Protein AF-A0A931TQG4-F1 (afdb_monomer)

Secondary structure (DSSP, 8-state):
--------------------------------PPP---HHHHTTGGGSPBP-S-S-EETHHHHT-----EEPPHHHHHHHHTTB--SHHHHHHHHHHHHHHHHHHHHHTT-HHHHHTT--TT-EEEEEEEEEEEEEETTTEEEEEEEEEEEE-SSSSEEEEEEEEEEEEETTEEEEEEEEEEEEEEEETTEEEEEEEEEEE-TTSEEEEEEEEEEEETTEEEEEEEEEEEEEHHHHHHHHHHHHH--

Foldseek 3Di:
DDDDDDDDDPDDDDDDPPPPVPPPPPPPPDPPFFAAAAPQCVVVQVQAAEDPDDLFDKCVVVVPDPDFDAFDDLVVLVVQLVFEDPDPVNVVVVLLNVLVNVCVVCVVVVNLVVVVVPADPPRWNDKTKGWDHKYDDPGFKMKTKIKMWTWHDPDAWTKIKIWIKIFIGGHHDGQHMYTLWMWMWTDHPQKIKIWIWIWTQDPQRKIKIKIWMFMDRNNHTPDIDIDIDIDRVVVSVVVVVVVVVVD

pLDDT: mean 85.24, std 16.12, range [38.03, 97.81]

Solvent-accessible surface area (backbone atoms only — not comparable to full-atom values): 13934 Å² total; per-residue (Å²): 135,84,90,80,90,81,83,87,84,91,75,85,93,81,86,80,86,73,81,76,76,70,78,71,70,77,71,70,78,72,75,85,71,59,63,48,56,35,72,83,52,52,82,50,46,84,55,32,46,77,54,90,68,67,68,66,40,62,36,70,71,55,73,80,56,87,79,69,80,36,68,55,56,67,73,52,53,55,61,53,53,74,38,45,50,93,46,81,69,34,58,61,48,49,53,54,51,53,46,31,48,55,50,52,53,25,53,77,68,76,36,39,72,66,50,60,77,65,60,51,78,66,32,70,69,44,55,50,41,30,32,68,16,23,45,72,54,79,49,38,34,34,36,43,33,33,37,40,39,39,30,35,32,98,37,83,43,31,40,36,36,40,41,29,34,41,34,37,27,52,29,56,36,82,71,36,15,43,78,44,25,33,43,35,42,36,37,43,88,67,34,36,37,40,38,38,34,42,20,36,35,39,87,81,42,31,41,38,38,38,42,37,39,41,30,27,47,76,87,45,77,79,42,80,49,78,50,78,50,80,44,59,49,53,62,57,51,50,54,51,52,53,62,65,70,75,112

Radius of gyration: 27.22 Å; Cα contacts (8 Å, |Δi|>4): 433; chains: 1; bounding box: 56×53×103 Å

Sequence (247 aa):
MKFFLILFLTFLFLKSISSCSQNQEKKEPLPKKSLSYPKEVEKYLAIFPKLKESIHFDSTRLLDTNKFKNKIPLELVELLSKKLSKDELSEDNQHYFSAYKKIEDSKLDDKYEDFLKKLDIGMIQNAEVFSIGRWEVGDTLSFLLWNLTYESYPACPIFSGKHFFITLIYFDKIVHTTQIAGIEFSADAPVTAETFVLGTLTESLQLLRKKYVKVKEEEEIIEYGMTKEKWNLDKKLNWEKENLNGK

Nearest PDB structures (foldseek):
  3b7c-assembly1_A-2  TM=6.119E-01  e=2.332E+00  Shewanella oneidensis MR-1
  5d9g-assembly2_B  TM=2.997E-01  e=2.346E-01  Homo sapiens
  5w0w-assembly2_E  TM=3.847E-01  e=6.277E-01  Mus musculus
  3aae-assembly1_A  TM=2.422E-01  e=1.285E-01  Gallus gallus

Mean predicted aligned error: 9.17 Å

Structure (mmCIF, N/CA/C/O backbone):
data_AF-A0A931TQG4-F1
#
_entry.id   AF-A0A931TQG4-F1
#
loop_
_atom_site.group_PDB
_atom_site.id
_atom_site.type_symbol
_atom_site.label_atom_id
_atom_site.label_alt_id
_atom_site.label_comp_id
_atom_site.label_asym_id
_atom_site.label_entity_id
_atom_site.label_seq_id
_atom_site.pdbx_PDB_ins_code
_atom_site.Cartn_x
_atom_site.Cartn_y
_atom_site.Cartn_z
_atom_site.occupancy
_atom_site.B_iso_or_equiv
_atom_site.auth_seq_id
_atom_site.auth_comp_id
_atom_site.auth_asym_id
_atom_site.auth_atom_id
_atom_site.pdbx_PDB_model_num
ATOM 1 N N . MET A 1 1 ? 22.519 34.186 75.581 1.00 38.03 1 MET A N 1
ATOM 2 C CA . MET A 1 1 ? 22.354 35.570 75.090 1.00 38.03 1 MET A CA 1
ATOM 3 C C . MET A 1 1 ? 21.423 35.516 73.880 1.00 38.03 1 MET A C 1
ATOM 5 O O . MET A 1 1 ? 21.801 34.860 72.925 1.00 38.03 1 MET A O 1
ATOM 9 N N . LYS A 1 2 ? 20.239 36.153 73.984 1.00 39.78 2 LYS A N 1
ATOM 10 C CA . LYS A 1 2 ? 19.194 36.418 72.953 1.00 39.78 2 LYS A CA 1
ATOM 11 C C . LYS A 1 2 ? 18.518 35.173 72.316 1.00 39.78 2 LYS A C 1
ATOM 13 O O . LYS A 1 2 ? 19.171 34.489 71.549 1.00 39.78 2 LYS A O 1
ATOM 18 N N . PHE A 1 3 ? 17.324 34.689 72.705 1.00 38.56 3 PHE A N 1
ATOM 19 C CA . PHE A 1 3 ? 15.940 35.238 72.814 1.00 38.56 3 PHE A CA 1
ATOM 20 C C . PHE A 1 3 ? 15.224 35.562 71.480 1.00 38.56 3 PHE A C 1
ATOM 22 O O . PHE A 1 3 ? 15.844 36.164 70.611 1.00 38.56 3 PHE A O 1
ATOM 29 N N . PHE A 1 4 ? 13.906 35.258 71.465 1.00 44.38 4 PHE A N 1
ATOM 30 C CA . PHE A 1 4 ? 12.800 35.488 70.490 1.00 44.38 4 PHE A CA 1
ATOM 31 C C . PHE A 1 4 ? 12.461 34.297 69.570 1.00 44.38 4 PHE A C 1
ATOM 33 O O . PHE A 1 4 ? 13.258 33.960 68.707 1.00 44.38 4 PHE A O 1
ATOM 40 N N . LEU A 1 5 ? 11.367 33.523 69.723 1.00 42.06 5 LEU A N 1
ATOM 41 C CA . LEU A 1 5 ? 9.955 33.755 70.135 1.00 42.06 5 LEU A CA 1
ATOM 42 C C . LEU A 1 5 ? 9.184 34.710 69.201 1.00 42.06 5 LEU A C 1
ATOM 44 O O . LEU A 1 5 ? 9.707 35.777 68.912 1.00 42.06 5 LEU A O 1
ATOM 48 N N . ILE A 1 6 ? 7.954 34.301 68.825 1.00 48.88 6 ILE A N 1
ATOM 49 C CA . ILE A 1 6 ? 6.834 34.938 68.069 1.00 48.88 6 ILE A CA 1
ATOM 50 C C . ILE A 1 6 ? 6.431 33.930 66.965 1.00 48.88 6 ILE A C 1
ATOM 52 O O . ILE A 1 6 ? 7.138 33.792 65.976 1.00 48.88 6 ILE A O 1
ATOM 56 N N . LEU A 1 7 ? 5.470 33.005 67.131 1.00 42.28 7 LEU A N 1
ATOM 57 C CA . LEU A 1 7 ? 4.063 33.090 67.572 1.00 42.28 7 LEU A CA 1
ATOM 58 C C . LEU A 1 7 ? 3.235 34.079 66.730 1.00 42.28 7 LEU A C 1
ATOM 60 O O . LEU A 1 7 ? 3.638 35.218 66.578 1.00 42.28 7 LEU A O 1
ATOM 64 N N . PHE A 1 8 ? 2.048 33.650 66.286 1.00 41.00 8 PHE A N 1
ATOM 65 C CA . PHE A 1 8 ? 1.009 34.421 65.576 1.00 41.00 8 PHE A CA 1
ATOM 66 C C . PHE A 1 8 ? 1.207 34.676 64.073 1.00 41.00 8 PHE A C 1
ATOM 68 O O . PHE A 1 8 ? 1.824 35.653 63.677 1.00 41.00 8 PHE A O 1
ATOM 75 N N . LEU A 1 9 ? 0.524 33.878 63.241 1.00 43.03 9 LEU A N 1
ATOM 76 C CA . LEU A 1 9 ? -0.503 34.415 62.331 1.00 43.03 9 LEU A CA 1
ATOM 77 C C . LEU A 1 9 ? -1.448 33.297 61.840 1.00 43.03 9 LEU A C 1
ATOM 79 O O . LEU A 1 9 ? -1.546 32.967 60.664 1.00 43.03 9 LEU A O 1
ATOM 83 N N . THR A 1 10 ? -2.178 32.697 62.778 1.00 47.53 10 THR A N 1
ATOM 84 C CA . THR A 1 10 ? -3.477 32.076 62.497 1.00 47.53 10 THR A CA 1
ATOM 85 C C . THR A 1 10 ? -4.517 33.187 62.442 1.00 47.53 10 THR A C 1
ATOM 87 O O . THR A 1 10 ? -5.040 33.563 63.485 1.00 47.53 10 THR A O 1
ATOM 90 N N . PHE A 1 11 ? -4.811 33.740 61.266 1.00 44.91 11 PHE A N 1
ATOM 91 C CA . PHE A 1 11 ? -5.991 34.588 61.087 1.00 44.91 11 PHE A CA 1
ATOM 92 C C . PHE A 1 11 ? -6.518 34.499 59.644 1.00 44.91 11 PHE A C 1
ATOM 94 O O . PHE A 1 11 ? -5.872 34.931 58.698 1.00 44.91 11 PHE A O 1
ATOM 101 N N . LEU A 1 12 ? -7.734 33.949 59.540 1.00 48.78 12 LEU A N 1
ATOM 102 C CA . LEU A 1 12 ? -8.753 34.207 58.515 1.00 48.78 12 LEU A CA 1
ATOM 103 C C . LEU A 1 12 ? -8.456 33.831 57.051 1.00 48.78 12 LEU A C 1
ATOM 105 O O . LEU A 1 12 ? -8.176 34.686 56.222 1.00 48.78 12 LEU A O 1
ATOM 109 N N . PHE A 1 13 ? -8.775 32.583 56.695 1.00 44.50 13 PHE A N 1
ATOM 110 C CA . PHE A 1 13 ? -9.479 32.296 55.435 1.00 44.50 13 PHE A CA 1
ATOM 111 C C . PHE A 1 13 ? -10.701 31.415 55.724 1.00 44.50 13 PHE A C 1
ATOM 113 O O . PHE A 1 13 ? -10.741 30.216 55.467 1.00 44.50 13 PHE A O 1
ATOM 120 N N . LEU A 1 14 ? -11.711 32.045 56.323 1.00 49.22 14 LEU A N 1
ATOM 121 C CA . LEU A 1 14 ? -13.084 31.555 56.368 1.00 49.22 14 LEU A CA 1
ATOM 122 C C . LEU A 1 14 ? -13.904 32.430 55.414 1.00 49.22 14 LEU A C 1
ATOM 124 O O . LEU A 1 14 ? -13.880 33.650 55.549 1.00 49.22 14 LEU A O 1
ATOM 128 N N . LYS A 1 15 ? -14.660 31.763 54.529 1.00 45.84 15 LYS A N 1
ATOM 129 C CA . LYS A 1 15 ? -15.628 32.258 53.524 1.00 45.84 15 LYS A CA 1
ATOM 130 C C . LYS A 1 15 ? -15.109 32.384 52.086 1.00 45.84 15 LYS A C 1
ATOM 132 O O . LYS A 1 15 ? -14.739 33.454 51.630 1.00 45.84 15 LYS A O 1
ATOM 137 N N . SER A 1 16 ? -15.256 31.300 51.328 1.00 44.91 16 SER A N 1
ATOM 138 C CA . SER A 1 16 ? -16.346 31.213 50.342 1.00 44.91 16 SER A CA 1
ATOM 139 C C . SER A 1 16 ? -16.398 29.794 49.769 1.00 44.91 16 SER A C 1
ATOM 141 O O . SER A 1 16 ? -15.819 29.497 48.728 1.00 44.91 16 SER A O 1
ATOM 143 N N . ILE A 1 17 ? -17.086 28.889 50.471 1.00 49.59 17 ILE A N 1
ATOM 144 C CA . ILE A 1 17 ? -17.621 27.684 49.833 1.00 49.59 17 ILE A CA 1
ATOM 145 C C . ILE A 1 17 ? -18.896 28.153 49.132 1.00 49.59 17 ILE A C 1
ATOM 147 O O . ILE A 1 17 ? -19.997 28.031 49.663 1.00 49.59 17 ILE A O 1
ATOM 151 N N . SER A 1 18 ? -18.742 28.774 47.963 1.00 49.28 18 SER A N 1
ATOM 152 C CA . SER A 1 18 ? -19.845 28.848 47.014 1.00 49.28 18 SER A CA 1
ATOM 153 C C . SER A 1 18 ? -20.093 27.422 46.557 1.00 49.28 18 SER A C 1
ATOM 155 O O . SER A 1 18 ? -19.272 26.844 45.841 1.00 49.28 18 SER A O 1
ATOM 157 N N . SER A 1 19 ? -21.206 26.841 47.003 1.00 46.66 19 SER A N 1
ATOM 158 C CA . SER A 1 19 ? -21.741 25.615 46.431 1.00 46.66 19 SER A CA 1
ATOM 159 C C . SER A 1 19 ? -22.098 25.901 44.974 1.00 46.66 19 SER A C 1
ATOM 161 O O . SER A 1 19 ? -23.226 26.265 44.638 1.00 46.66 19 SER A O 1
ATOM 163 N N . CYS A 1 20 ? -21.115 25.758 44.093 1.00 45.38 20 CYS A N 1
ATOM 164 C CA . CYS A 1 20 ? -21.377 25.512 42.694 1.00 45.38 20 CYS A CA 1
ATOM 165 C C . CYS A 1 20 ? -21.940 24.091 42.652 1.00 45.38 20 CYS A C 1
ATOM 167 O O . CYS A 1 20 ? -21.201 23.111 42.570 1.00 45.38 20 CYS A O 1
ATOM 169 N N . SER A 1 21 ? -23.258 23.992 42.841 1.00 47.84 21 SER A N 1
ATOM 170 C CA . SER A 1 21 ? -24.040 22.817 42.490 1.00 47.84 21 SER A CA 1
ATOM 171 C C . SER A 1 21 ? -23.877 22.642 40.989 1.00 47.84 21 SER A C 1
ATOM 173 O O . SER A 1 21 ? -24.668 23.146 40.195 1.00 47.84 21 SER A O 1
ATOM 175 N N . GLN A 1 22 ? -22.784 21.990 40.601 1.00 49.91 22 GLN A N 1
ATOM 176 C CA . GLN A 1 22 ? -22.634 21.442 39.275 1.00 49.91 22 GLN A CA 1
ATOM 177 C C . GLN A 1 22 ? -23.785 20.457 39.127 1.00 49.91 22 GLN A C 1
ATOM 179 O O . GLN A 1 22 ? -23.765 19.373 39.708 1.00 49.91 22 GLN A O 1
ATOM 184 N N . ASN A 1 23 ? -24.806 20.871 38.376 1.00 47.81 23 ASN A N 1
ATOM 185 C CA . ASN A 1 23 ? -25.675 19.952 37.670 1.00 47.81 23 ASN A CA 1
ATOM 186 C C . ASN A 1 23 ? -24.749 19.066 36.836 1.00 47.81 23 ASN A C 1
ATOM 188 O O . ASN A 1 23 ? -24.391 19.395 35.707 1.00 47.81 23 ASN A O 1
ATOM 192 N N . GLN A 1 24 ? -24.297 17.965 37.433 1.00 52.88 24 GLN A N 1
ATOM 193 C CA . GLN A 1 24 ? -23.801 16.829 36.694 1.00 52.88 24 GLN A CA 1
ATOM 194 C C . GLN A 1 24 ? -25.030 16.284 35.982 1.00 52.88 24 GLN A C 1
ATOM 196 O O . GLN A 1 24 ? -25.740 15.422 36.500 1.00 52.88 24 GLN A O 1
ATOM 201 N N . GLU A 1 25 ? -25.319 16.850 34.808 1.00 56.31 25 GLU A N 1
ATOM 202 C CA . GLU A 1 25 ? -26.045 16.122 33.783 1.00 56.31 25 GLU A CA 1
ATOM 203 C C . GLU A 1 25 ? -25.407 14.738 33.752 1.00 56.31 25 GLU A C 1
ATOM 205 O O . GLU A 1 25 ? -24.216 14.592 33.455 1.00 56.31 25 GLU A O 1
ATOM 210 N N . LYS A 1 26 ? -26.177 13.731 34.175 1.00 49.62 26 LYS A N 1
ATOM 211 C CA . LYS A 1 26 ? -25.837 12.331 33.967 1.00 49.62 26 LYS A CA 1
ATOM 212 C C . LYS A 1 26 ? -25.682 12.180 32.461 1.00 49.62 26 LYS A C 1
ATOM 214 O O . LYS A 1 26 ? -26.663 11.940 31.768 1.00 49.62 26 LYS A O 1
ATOM 219 N N . LYS A 1 27 ? -24.461 12.366 31.955 1.00 56.59 27 LYS A N 1
ATOM 220 C CA . LYS A 1 27 ? -24.099 11.938 30.613 1.00 56.59 27 LYS A CA 1
ATOM 221 C C . LYS A 1 27 ? -24.398 10.453 30.602 1.00 56.59 27 LYS A C 1
ATOM 223 O O . LYS A 1 27 ? -23.746 9.695 31.325 1.00 56.59 27 LYS A O 1
ATOM 228 N N . GLU A 1 28 ? -25.443 10.075 29.873 1.00 59.00 28 GLU A N 1
ATOM 229 C CA . GLU A 1 28 ? -25.720 8.674 29.608 1.00 59.00 28 GLU A CA 1
ATOM 230 C C . GLU A 1 28 ? -24.402 8.027 29.174 1.00 59.00 28 GLU A C 1
ATOM 232 O O . GLU A 1 28 ? -23.663 8.625 28.379 1.00 59.00 28 GLU A O 1
ATOM 237 N N . PRO A 1 29 ? -24.036 6.872 29.754 1.00 57.03 29 PRO A N 1
ATOM 238 C CA . PRO A 1 29 ? -22.812 6.201 29.372 1.00 57.03 29 PRO A CA 1
ATOM 239 C C . PRO A 1 29 ? -22.886 5.959 27.869 1.00 57.03 29 PRO A C 1
ATOM 241 O O . PRO A 1 29 ? -23.767 5.238 27.399 1.00 57.03 29 PRO A O 1
ATOM 244 N N . LEU A 1 30 ? -21.985 6.614 27.128 1.00 56.59 30 LEU A N 1
ATOM 245 C CA . LEU A 1 30 ? -21.867 6.440 25.686 1.00 56.59 30 LEU A CA 1
ATOM 246 C C . LEU A 1 30 ? -21.882 4.933 25.403 1.00 56.59 30 LEU A C 1
ATOM 248 O O . LEU A 1 30 ? -21.146 4.200 26.080 1.00 56.59 30 LEU A O 1
ATOM 252 N N . PRO A 1 31 ? -22.718 4.457 24.462 1.00 61.28 31 PRO A N 1
ATOM 253 C CA . PRO A 1 31 ? -22.803 3.037 24.162 1.00 61.28 31 PRO A CA 1
ATOM 254 C C . PRO A 1 31 ? -21.388 2.512 23.929 1.00 61.28 31 PRO A C 1
ATOM 256 O O . PRO A 1 31 ? -20.613 3.143 23.206 1.00 61.28 31 PRO A O 1
ATOM 259 N N . LYS A 1 32 ? -21.031 1.401 24.593 1.00 65.00 32 LYS A N 1
ATOM 260 C CA . LYS A 1 32 ? -19.731 0.742 24.414 1.00 65.00 32 LYS A CA 1
ATOM 261 C C . LYS A 1 32 ? -19.576 0.429 22.931 1.00 65.00 32 LYS A C 1
ATOM 263 O O . LYS A 1 32 ? -20.166 -0.525 22.433 1.00 65.00 32 LYS A O 1
ATOM 268 N N . LYS A 1 33 ? -18.836 1.275 22.220 1.00 75.88 33 LYS A N 1
ATOM 269 C CA . LYS A 1 33 ? -18.604 1.100 20.794 1.00 75.88 33 LYS A CA 1
ATOM 270 C C . LYS A 1 33 ? -17.659 -0.090 20.632 1.00 75.88 33 LYS A C 1
ATOM 272 O O . LYS A 1 33 ? -16.558 -0.065 21.174 1.00 75.88 33 LYS A O 1
ATOM 277 N N . SER A 1 34 ? -18.128 -1.126 19.947 1.00 87.38 34 SER A N 1
ATOM 278 C CA . SER A 1 34 ? -17.350 -2.312 19.596 1.00 87.38 34 SER A CA 1
ATOM 279 C C . SER A 1 34 ? -16.688 -2.145 18.233 1.00 87.38 34 SER A C 1
ATOM 281 O O . SER A 1 34 ? -17.075 -1.276 17.446 1.00 87.38 34 SER A O 1
ATOM 283 N N . LEU A 1 35 ? -15.716 -3.010 17.938 1.00 92.31 35 LEU A N 1
ATOM 284 C CA . LEU A 1 35 ? -14.998 -2.975 16.678 1.00 92.31 35 LEU A CA 1
ATOM 285 C C . LEU A 1 35 ? -15.997 -3.347 15.591 1.00 92.31 35 LEU A C 1
ATOM 287 O O . LEU A 1 35 ? -16.629 -4.401 15.648 1.00 92.31 35 LEU A O 1
ATOM 291 N N . SER A 1 36 ? -16.145 -2.462 14.624 1.00 94.69 36 SER A N 1
ATOM 292 C CA . SER A 1 36 ? -16.934 -2.674 13.423 1.00 94.69 36 SER A CA 1
ATOM 293 C C . SER A 1 36 ? -16.057 -2.390 12.213 1.00 94.69 36 SER A C 1
ATOM 295 O O . SER A 1 36 ? -14.932 -1.916 12.346 1.00 94.69 36 SER A O 1
ATOM 297 N N . TYR A 1 37 ? -16.558 -2.724 11.033 1.00 96.50 37 TYR A N 1
ATOM 298 C CA . TYR A 1 37 ? -15.912 -2.428 9.764 1.00 96.50 37 TYR A CA 1
ATOM 299 C C . TYR A 1 37 ? -16.945 -1.752 8.856 1.00 96.50 37 TYR A C 1
ATOM 301 O O . TYR A 1 37 ? -18.144 -1.990 9.030 1.00 96.50 37 TYR A O 1
ATOM 309 N N . PRO A 1 38 ? -16.524 -0.924 7.882 1.00 96.62 38 PRO A N 1
ATOM 310 C CA . PRO A 1 38 ? -17.425 -0.516 6.811 1.00 96.62 38 PRO A CA 1
ATOM 311 C C . PRO A 1 38 ? -18.040 -1.762 6.160 1.00 96.62 38 PRO A C 1
ATOM 313 O O . PRO A 1 38 ? -17.325 -2.742 5.932 1.00 96.62 38 PRO A O 1
ATOM 316 N N . LYS A 1 39 ? -19.336 -1.741 5.832 1.00 96.75 39 LYS A N 1
ATOM 317 C CA . LYS A 1 39 ? -20.047 -2.911 5.272 1.00 96.75 39 LYS A CA 1
ATOM 318 C C . LYS A 1 39 ? -19.368 -3.451 4.012 1.00 96.75 39 LYS A C 1
ATOM 320 O O . LYS A 1 39 ? -19.322 -4.655 3.771 1.00 96.75 39 LYS A O 1
ATOM 325 N N . GLU A 1 40 ? -18.808 -2.546 3.218 1.00 97.19 40 GLU A N 1
ATOM 326 C CA . GLU A 1 40 ? -18.077 -2.831 1.990 1.00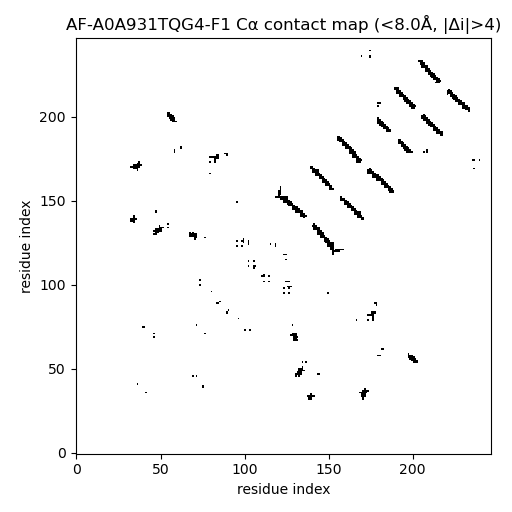 97.19 40 GLU A CA 1
ATOM 327 C C . GLU A 1 40 ? -16.761 -3.579 2.246 1.00 97.19 40 GLU A C 1
ATOM 329 O O . GLU A 1 40 ? -16.327 -4.348 1.393 1.00 97.19 40 GLU A O 1
ATOM 334 N N . VAL A 1 41 ? -16.146 -3.381 3.415 1.00 97.50 41 VAL A N 1
ATOM 335 C CA . VAL A 1 41 ? -14.950 -4.105 3.873 1.00 97.50 41 VAL A CA 1
ATOM 336 C C . VAL A 1 41 ? -15.335 -5.410 4.566 1.00 97.50 41 VAL A C 1
ATOM 338 O O . VAL A 1 41 ? -14.654 -6.419 4.393 1.00 97.50 41 VAL A O 1
ATOM 341 N N . GLU A 1 42 ? -16.430 -5.410 5.331 1.00 96.88 42 GLU A N 1
ATOM 342 C CA . GLU A 1 42 ? -16.888 -6.552 6.127 1.00 96.88 42 GLU A CA 1
ATOM 343 C C . GLU A 1 42 ? -17.062 -7.818 5.276 1.00 96.88 42 GLU A C 1
ATOM 345 O O . GLU A 1 42 ? -16.575 -8.888 5.652 1.00 96.88 42 GLU A O 1
ATOM 350 N N . LYS A 1 43 ? -17.630 -7.677 4.066 1.00 96.94 43 LYS A N 1
ATOM 351 C CA . LYS A 1 43 ? -17.777 -8.775 3.090 1.00 96.94 43 LYS A CA 1
ATOM 352 C C . LYS A 1 43 ? -16.455 -9.436 2.668 1.00 96.94 43 LYS A C 1
ATOM 354 O O . LYS A 1 43 ? -16.472 -10.562 2.179 1.00 96.94 43 LYS A O 1
ATOM 359 N N . TYR A 1 44 ? -15.314 -8.780 2.887 1.00 97.69 44 TYR A N 1
ATOM 360 C CA . TYR A 1 44 ? -13.980 -9.274 2.532 1.00 97.69 44 TYR A CA 1
ATOM 361 C C . TYR A 1 44 ? -13.118 -9.661 3.737 1.00 97.69 44 TYR A C 1
ATOM 363 O O . TYR A 1 44 ? -11.971 -10.066 3.563 1.00 97.69 44 TYR A O 1
ATOM 371 N N . LEU A 1 45 ? -13.621 -9.608 4.972 1.00 96.62 45 LEU A N 1
ATOM 372 C CA . LEU A 1 45 ? -12.788 -9.923 6.143 1.00 96.62 45 LEU A CA 1
ATOM 373 C C . LEU A 1 45 ? -12.244 -11.356 6.144 1.00 96.62 45 LEU A C 1
ATOM 375 O O . LEU A 1 45 ? -11.199 -11.609 6.743 1.00 96.62 45 LEU A O 1
ATOM 379 N N . ALA A 1 46 ? -12.908 -12.285 5.454 1.00 96.94 46 ALA A N 1
ATOM 380 C CA . ALA A 1 46 ? -12.440 -13.660 5.311 1.00 96.94 46 ALA A CA 1
ATOM 381 C C . ALA A 1 46 ? -11.062 -13.757 4.628 1.00 96.94 46 ALA A C 1
ATOM 383 O O . ALA A 1 46 ? -10.278 -14.640 4.975 1.00 96.94 46 ALA A O 1
ATOM 384 N N . ILE A 1 47 ? -10.732 -12.837 3.710 1.00 97.00 47 ILE A N 1
ATOM 385 C CA . ILE A 1 47 ? -9.429 -12.838 3.029 1.00 97.00 47 ILE A CA 1
ATOM 386 C C . ILE A 1 47 ? -8.319 -12.167 3.853 1.00 97.00 47 ILE A C 1
ATOM 388 O O . ILE A 1 47 ? -7.144 -12.370 3.552 1.00 97.00 47 ILE A O 1
ATOM 392 N N . PHE A 1 48 ? -8.656 -11.431 4.918 1.00 96.75 48 PHE A N 1
ATOM 393 C CA . PHE A 1 48 ? -7.703 -10.824 5.856 1.00 96.75 48 PHE A CA 1
ATOM 394 C C . PHE A 1 48 ? -7.663 -11.618 7.166 1.00 96.75 48 PHE A C 1
ATOM 396 O O . PHE A 1 48 ? -8.331 -11.226 8.127 1.00 96.75 48 PHE A O 1
ATOM 403 N N . PRO A 1 49 ? -6.905 -12.725 7.257 1.00 94.75 49 PRO A N 1
ATOM 404 C CA . PRO A 1 49 ? -6.846 -13.508 8.485 1.00 94.75 49 PRO A CA 1
ATOM 405 C C . PRO A 1 49 ? -6.367 -12.653 9.663 1.00 94.75 49 PRO A C 1
ATOM 407 O O . PRO A 1 49 ? -5.463 -11.826 9.528 1.00 94.75 49 PRO A O 1
ATOM 410 N N . LYS A 1 50 ? -6.967 -12.859 10.839 1.00 95.06 50 LYS A N 1
ATOM 411 C CA . LYS A 1 50 ? -6.532 -12.184 12.064 1.00 95.06 50 LYS A CA 1
ATOM 412 C C . LYS A 1 50 ? -5.130 -12.664 12.440 1.00 95.06 50 LYS A C 1
ATOM 414 O O . LYS A 1 50 ? -4.905 -13.860 12.633 1.00 95.06 50 LYS A O 1
ATOM 419 N N . LEU A 1 51 ? -4.197 -11.727 12.543 1.00 92.06 51 LEU A N 1
ATOM 420 C CA . LEU A 1 51 ? -2.813 -11.983 12.919 1.00 92.06 51 LEU A CA 1
ATOM 421 C C . LEU A 1 51 ? -2.714 -12.079 14.449 1.00 92.06 51 LEU A C 1
ATOM 423 O O . LEU A 1 51 ? -3.341 -11.304 15.169 1.00 92.06 51 LEU A O 1
ATOM 427 N N . LYS A 1 52 ? -1.959 -13.067 14.943 1.00 85.06 52 LYS A N 1
ATOM 428 C CA . LYS A 1 52 ? -1.803 -13.338 16.387 1.00 85.06 52 LYS A CA 1
ATOM 429 C C . LYS A 1 52 ? -0.753 -12.460 17.067 1.00 85.06 52 LYS A C 1
ATOM 431 O O . LYS A 1 52 ? -0.737 -12.371 18.288 1.00 85.06 52 LYS A O 1
ATOM 436 N N . GLU A 1 53 ? 0.160 -11.904 16.285 1.00 73.12 53 GLU A N 1
ATOM 437 C CA . GLU A 1 53 ? 1.301 -11.150 16.791 1.00 73.12 53 GLU A CA 1
ATOM 438 C C . GLU A 1 53 ? 0.870 -9.772 17.296 1.00 73.12 53 GLU A C 1
ATOM 440 O O . GLU A 1 53 ? -0.166 -9.243 16.880 1.00 73.12 53 GLU A O 1
ATOM 445 N N . SER A 1 54 ? 1.662 -9.202 18.209 1.00 73.31 54 SER A N 1
ATOM 446 C CA . SER A 1 54 ? 1.441 -7.835 18.668 1.00 73.31 54 SER A CA 1
ATOM 447 C C . SER A 1 54 ? 1.557 -6.857 17.497 1.00 73.31 54 SER A C 1
ATOM 449 O O . SER A 1 54 ? 2.132 -7.158 16.452 1.00 73.31 54 SER A O 1
ATOM 451 N N . ILE A 1 55 ? 1.026 -5.649 17.686 1.00 75.31 55 ILE A N 1
ATOM 452 C CA . ILE A 1 55 ? 1.132 -4.577 16.691 1.00 75.31 55 ILE A CA 1
ATOM 453 C C . ILE A 1 55 ? 2.590 -4.138 16.451 1.00 75.31 55 ILE A C 1
ATOM 455 O O . ILE A 1 55 ? 2.852 -3.380 15.519 1.00 75.31 55 ILE A O 1
ATOM 459 N N . HIS A 1 56 ? 3.540 -4.604 17.277 1.00 81.56 56 HIS A N 1
ATOM 460 C CA . HIS A 1 56 ? 4.952 -4.421 16.993 1.00 81.56 56 HIS A CA 1
ATOM 461 C C . HIS A 1 56 ? 5.323 -5.210 15.742 1.00 81.56 56 HIS A C 1
ATOM 463 O O . HIS A 1 56 ? 5.550 -6.419 15.768 1.00 81.56 56 HIS A O 1
ATOM 469 N N . PHE A 1 57 ? 5.358 -4.486 14.636 1.00 80.75 57 PHE A N 1
ATOM 470 C CA . PHE A 1 57 ? 5.540 -5.052 13.322 1.00 80.75 57 PHE A CA 1
ATOM 471 C C . PHE A 1 57 ? 6.828 -4.522 12.706 1.00 80.75 57 PHE A C 1
ATOM 473 O O . PHE A 1 57 ? 7.025 -3.309 12.637 1.00 80.75 57 PHE A O 1
ATOM 480 N N . ASP A 1 58 ? 7.667 -5.443 12.235 1.00 84.19 58 ASP A N 1
ATOM 481 C CA . ASP A 1 58 ? 8.867 -5.167 11.453 1.00 84.19 58 ASP A CA 1
ATOM 482 C C . ASP A 1 58 ? 8.663 -5.679 10.026 1.00 84.19 58 ASP A C 1
ATOM 484 O O . ASP A 1 58 ? 8.472 -6.877 9.785 1.00 84.19 58 ASP A O 1
ATOM 488 N N . SER A 1 59 ? 8.713 -4.755 9.072 1.00 81.56 59 SER A N 1
ATOM 489 C CA . SER A 1 59 ? 8.496 -5.052 7.663 1.00 81.56 59 SER A CA 1
ATOM 490 C C . SER A 1 59 ? 9.530 -5.948 7.003 1.00 81.56 59 SER A C 1
ATOM 492 O O . SER A 1 59 ? 9.227 -6.515 5.955 1.00 81.56 59 SER A O 1
ATOM 494 N N . THR A 1 60 ? 10.725 -6.093 7.579 1.00 82.00 60 THR A N 1
ATOM 495 C CA . THR A 1 60 ? 11.749 -7.006 7.041 1.00 82.00 60 THR A CA 1
ATOM 496 C C . THR A 1 60 ? 11.194 -8.422 6.882 1.00 82.00 60 THR A C 1
ATOM 498 O O . THR A 1 60 ? 11.452 -9.082 5.881 1.00 82.00 60 THR A O 1
ATOM 501 N N . ARG A 1 61 ? 10.296 -8.832 7.786 1.00 80.69 61 ARG A N 1
ATOM 502 C CA . ARG A 1 61 ? 9.615 -10.133 7.759 1.00 80.69 61 ARG A CA 1
ATOM 503 C C . ARG A 1 61 ? 8.667 -10.317 6.573 1.00 80.69 61 ARG A C 1
ATOM 505 O O . ARG A 1 61 ? 8.353 -11.453 6.233 1.00 80.69 61 ARG A O 1
ATOM 512 N N . LEU A 1 62 ? 8.174 -9.233 5.967 1.00 80.62 62 LEU A N 1
ATOM 513 C CA . LEU A 1 62 ? 7.301 -9.311 4.792 1.00 80.62 62 LEU A CA 1
ATOM 514 C C . LEU A 1 62 ? 8.083 -9.422 3.485 1.00 80.62 62 LEU A C 1
ATOM 516 O O . LEU A 1 62 ? 7.573 -10.012 2.530 1.00 80.62 62 LEU A O 1
ATOM 520 N N . LEU A 1 63 ? 9.302 -8.883 3.433 1.00 76.06 63 LEU A N 1
ATOM 521 C CA . LEU A 1 63 ? 10.109 -8.874 2.212 1.00 76.06 63 LEU A CA 1
ATOM 522 C C . LEU A 1 63 ? 10.479 -10.294 1.762 1.00 76.06 63 LEU A C 1
ATOM 524 O O . LEU A 1 63 ? 10.450 -10.577 0.567 1.00 76.06 63 LEU A O 1
ATOM 528 N N . ASP A 1 64 ? 10.656 -11.217 2.709 1.00 71.81 64 ASP A N 1
ATOM 529 C CA . ASP A 1 64 ? 10.987 -12.622 2.431 1.00 71.81 64 ASP A CA 1
ATOM 530 C C . ASP A 1 64 ? 9.781 -13.477 2.000 1.00 71.81 64 ASP A C 1
ATOM 532 O O . ASP A 1 64 ? 9.905 -14.669 1.699 1.00 71.81 64 ASP A O 1
ATOM 536 N N . THR A 1 65 ? 8.574 -12.904 1.978 1.00 68.06 65 THR A N 1
ATOM 537 C CA . THR A 1 65 ? 7.349 -13.670 1.731 1.00 68.06 65 THR A CA 1
ATOM 538 C C . THR A 1 65 ? 6.856 -13.522 0.289 1.00 68.06 65 THR A C 1
ATOM 540 O O . THR A 1 65 ? 6.385 -12.475 -0.158 1.00 68.06 65 THR A O 1
ATOM 543 N N . ASN A 1 66 ? 6.916 -14.632 -0.449 1.00 65.38 66 ASN A N 1
ATOM 544 C CA . ASN A 1 66 ? 6.308 -14.794 -1.779 1.00 65.38 66 ASN A CA 1
ATOM 545 C C . ASN A 1 66 ? 5.007 -15.616 -1.734 1.00 65.38 66 ASN A C 1
ATOM 547 O O . ASN A 1 66 ? 4.561 -16.144 -2.744 1.00 65.38 66 ASN A O 1
ATOM 551 N N . LYS A 1 67 ? 4.404 -15.782 -0.549 1.00 69.19 67 LYS A N 1
ATOM 552 C CA . LYS A 1 67 ? 3.324 -16.756 -0.304 1.00 69.19 67 LYS A CA 1
ATOM 553 C C . LYS A 1 67 ? 1.959 -16.117 -0.039 1.00 69.19 67 LYS A C 1
ATOM 555 O O . LYS A 1 67 ? 1.160 -16.674 0.713 1.00 69.19 67 LYS A O 1
ATOM 560 N N . PHE A 1 68 ? 1.677 -14.969 -0.641 1.00 82.94 68 PHE A N 1
ATOM 561 C CA . PHE A 1 68 ? 0.347 -14.374 -0.542 1.00 82.94 68 PHE A CA 1
ATOM 562 C C . PHE A 1 68 ? -0.575 -15.028 -1.565 1.00 82.94 68 PHE A C 1
ATOM 564 O O . PHE A 1 68 ? -0.234 -15.123 -2.736 1.00 82.94 68 PHE A O 1
ATOM 571 N N . LYS A 1 69 ? -1.710 -15.553 -1.100 1.00 84.50 69 LYS A N 1
ATOM 572 C CA . LYS A 1 69 ? -2.638 -16.327 -1.945 1.00 84.50 69 LYS A CA 1
ATOM 573 C C . LYS A 1 69 ? -3.977 -15.638 -2.159 1.00 84.50 69 LYS A C 1
ATOM 575 O O . LYS A 1 69 ? -4.692 -15.948 -3.103 1.00 84.50 69 LYS A O 1
ATOM 580 N N . ASN A 1 70 ? -4.328 -14.723 -1.268 1.00 95.19 70 ASN A N 1
ATOM 581 C CA . ASN A 1 70 ? -5.648 -14.129 -1.236 1.00 95.19 70 ASN A CA 1
ATOM 582 C C . ASN A 1 70 ? -5.636 -12.833 -2.049 1.00 95.19 70 ASN A C 1
ATOM 584 O O . ASN A 1 70 ? -5.253 -11.784 -1.534 1.00 95.19 70 ASN A O 1
ATOM 588 N N . LYS A 1 71 ? -6.011 -12.911 -3.330 1.00 96.44 71 LYS A N 1
ATOM 589 C CA . LYS A 1 71 ? -6.127 -11.727 -4.191 1.00 96.44 71 LYS A CA 1
ATOM 590 C C . LYS A 1 71 ? -7.246 -10.813 -3.676 1.00 96.44 71 LYS A C 1
ATOM 592 O O . LYS A 1 71 ? -8.329 -11.289 -3.333 1.00 96.44 71 LYS A O 1
ATOM 597 N N . ILE A 1 72 ? -6.985 -9.509 -3.618 1.00 97.62 72 ILE A N 1
ATOM 598 C CA . ILE A 1 72 ? -7.981 -8.499 -3.247 1.00 97.62 72 ILE A CA 1
ATOM 599 C C . ILE A 1 72 ? -8.753 -8.080 -4.510 1.00 97.62 72 ILE A C 1
ATOM 601 O O . ILE A 1 72 ? -8.118 -7.742 -5.510 1.00 97.62 72 ILE A O 1
ATOM 605 N N . PRO A 1 73 ? -10.100 -8.079 -4.496 1.00 96.88 73 PRO A N 1
ATOM 606 C CA . PRO A 1 73 ? -10.899 -7.586 -5.619 1.00 96.88 73 PRO A CA 1
ATOM 607 C C . PRO A 1 73 ? -10.700 -6.088 -5.875 1.00 96.88 73 PRO A C 1
ATOM 609 O O . PRO A 1 73 ? -10.583 -5.313 -4.922 1.00 96.88 73 PRO A O 1
ATOM 612 N N . LEU A 1 74 ? -10.758 -5.672 -7.146 1.00 97.00 74 LEU A N 1
ATOM 613 C CA . LEU A 1 74 ? -10.547 -4.282 -7.578 1.00 97.00 74 LEU A CA 1
ATOM 614 C C . LEU A 1 74 ? -11.373 -3.269 -6.770 1.00 97.00 74 LEU A C 1
ATOM 616 O O . LEU A 1 74 ? -10.824 -2.293 -6.267 1.00 97.00 74 LEU A O 1
ATOM 620 N N . GLU A 1 75 ? -12.667 -3.532 -6.570 1.00 97.31 75 GLU A N 1
ATOM 621 C CA . GLU A 1 75 ? -13.563 -2.648 -5.808 1.00 97.31 75 GLU A CA 1
ATOM 622 C C . GLU A 1 75 ? -13.073 -2.380 -4.372 1.00 97.31 75 GLU A C 1
ATOM 624 O O . GLU A 1 75 ? -13.238 -1.278 -3.843 1.00 97.31 75 GLU A O 1
ATOM 629 N N . LEU A 1 76 ? -12.436 -3.373 -3.738 1.00 97.81 76 LEU A N 1
ATOM 630 C CA . LEU A 1 76 ? -11.881 -3.214 -2.402 1.00 97.81 76 LEU A CA 1
ATOM 631 C C . LEU A 1 76 ? -10.556 -2.450 -2.464 1.00 97.81 76 LEU A C 1
ATOM 633 O O . LEU A 1 76 ? -10.334 -1.580 -1.627 1.00 97.81 76 LEU A O 1
ATOM 637 N N . VAL A 1 77 ? -9.701 -2.702 -3.459 1.00 97.44 77 VAL A N 1
ATOM 638 C CA . VAL A 1 77 ? -8.468 -1.915 -3.647 1.00 97.44 77 VAL A CA 1
ATOM 639 C C . VAL A 1 77 ? -8.792 -0.434 -3.844 1.00 97.44 77 VAL A C 1
ATOM 641 O O . VAL A 1 77 ? -8.184 0.422 -3.198 1.00 97.44 77 VAL A O 1
ATOM 644 N N . GLU A 1 78 ? -9.789 -0.111 -4.671 1.00 96.75 78 GLU A N 1
ATOM 645 C CA . GLU A 1 78 ? -10.260 1.264 -4.861 1.00 96.75 78 GLU A CA 1
ATOM 646 C C . GLU A 1 78 ? -10.782 1.868 -3.554 1.00 96.75 78 GLU A C 1
ATOM 648 O O . GLU A 1 78 ? -10.483 3.016 -3.225 1.00 96.75 78 GLU A O 1
ATOM 653 N N . LEU A 1 79 ? -11.541 1.101 -2.768 1.00 97.00 79 LEU A N 1
ATOM 654 C CA . LEU A 1 79 ? -12.038 1.558 -1.475 1.00 97.00 79 LEU A CA 1
ATOM 655 C C . LEU A 1 79 ? -10.898 1.855 -0.484 1.00 97.00 79 LEU A C 1
ATOM 657 O O . LEU A 1 79 ? -10.909 2.910 0.153 1.00 97.00 79 LEU A O 1
ATOM 661 N N . LEU A 1 80 ? -9.916 0.956 -0.364 1.00 96.62 80 LEU A N 1
ATOM 662 C CA . LEU A 1 80 ? -8.791 1.093 0.569 1.00 96.62 80 LEU A CA 1
ATOM 663 C C . LEU A 1 80 ? -7.822 2.209 0.145 1.00 96.62 80 LEU A C 1
ATOM 665 O O . LEU A 1 80 ? -7.306 2.938 0.995 1.00 96.62 80 LEU A O 1
ATOM 669 N N . SER A 1 81 ? -7.594 2.391 -1.157 1.00 95.44 81 SER A N 1
ATOM 670 C CA . SER A 1 81 ? -6.661 3.396 -1.692 1.00 95.44 81 SER A CA 1
ATOM 671 C C . SER A 1 81 ? -7.210 4.830 -1.675 1.00 95.44 81 SER A C 1
ATOM 673 O O . SER A 1 81 ? -6.426 5.777 -1.653 1.00 95.44 81 SER A O 1
ATOM 675 N N . LYS A 1 82 ? -8.531 5.041 -1.553 1.00 93.62 82 LYS A N 1
ATOM 676 C CA . LYS A 1 82 ? -9.145 6.388 -1.435 1.00 93.62 82 LYS A CA 1
ATOM 677 C C . LYS A 1 82 ? -8.579 7.256 -0.306 1.00 93.62 82 LYS A C 1
ATOM 679 O O . LYS A 1 82 ? -8.700 8.479 -0.355 1.00 93.62 82 LYS A O 1
ATOM 684 N N . LYS A 1 83 ? -8.027 6.641 0.745 1.00 92.62 83 LYS A N 1
ATOM 685 C CA . LYS A 1 83 ? -7.461 7.328 1.921 1.00 92.62 83 LYS A CA 1
ATOM 686 C C . LYS A 1 83 ? -5.939 7.206 2.015 1.00 92.62 83 LYS A C 1
ATOM 688 O O . LYS A 1 83 ? -5.388 7.366 3.112 1.00 92.62 83 LYS A O 1
ATOM 693 N N . LEU A 1 84 ? -5.280 6.922 0.889 1.00 92.31 84 LEU A N 1
ATOM 694 C CA . LEU A 1 84 ? -3.825 6.894 0.790 1.00 92.31 84 LEU A CA 1
ATOM 695 C C . LEU A 1 84 ? -3.216 8.207 1.315 1.00 92.31 84 LEU A C 1
ATOM 697 O O . LEU A 1 84 ? -3.838 9.273 1.242 1.00 92.31 84 LEU A O 1
ATOM 701 N N . SER A 1 85 ? -2.024 8.127 1.908 1.00 86.69 85 SER A N 1
ATOM 702 C CA . SER A 1 85 ? -1.238 9.300 2.293 1.00 86.69 85 SER A CA 1
ATOM 703 C C . SER A 1 85 ? -1.026 10.239 1.114 1.00 86.69 85 SER A C 1
ATOM 705 O O . SER A 1 85 ? -1.219 9.870 -0.033 1.00 86.69 85 SER A O 1
ATOM 707 N N . LYS A 1 86 ? -0.701 11.489 1.435 1.00 85.88 86 LYS A N 1
ATOM 708 C CA . LYS A 1 86 ? -0.193 12.477 0.483 1.00 85.88 86 LYS A CA 1
ATOM 709 C C . LYS A 1 86 ? 1.248 12.782 0.877 1.00 85.88 86 LYS A C 1
ATOM 711 O O . LYS A 1 86 ? 1.533 13.852 1.403 1.00 85.88 86 LYS A O 1
ATOM 716 N N . ASP A 1 87 ? 2.083 11.757 0.814 1.00 81.44 87 ASP A N 1
ATOM 717 C CA . ASP A 1 87 ? 3.524 11.811 1.061 1.00 81.44 87 ASP A CA 1
ATOM 718 C C . ASP A 1 87 ? 4.298 11.485 -0.217 1.00 81.44 87 ASP A C 1
ATOM 720 O O . ASP A 1 87 ? 3.687 11.097 -1.206 1.00 81.44 87 ASP A O 1
ATOM 724 N N . GLU A 1 88 ? 5.620 11.650 -0.216 1.00 74.75 88 GLU A N 1
ATOM 725 C CA . GLU A 1 88 ? 6.451 11.371 -1.400 1.00 74.75 88 GLU A CA 1
ATOM 726 C C . GLU A 1 88 ? 6.166 9.968 -1.961 1.00 74.75 88 GLU A C 1
ATOM 728 O O . GLU A 1 88 ? 5.824 9.815 -3.127 1.00 74.75 88 GLU A O 1
ATOM 733 N N . LEU A 1 89 ? 6.149 8.956 -1.086 1.00 80.19 89 LEU A N 1
ATOM 734 C CA . LEU A 1 89 ? 5.814 7.581 -1.460 1.00 80.19 89 LEU A CA 1
ATOM 735 C C . LEU A 1 89 ? 4.411 7.454 -2.074 1.00 80.19 89 LEU A C 1
ATOM 737 O O . LEU A 1 89 ? 4.154 6.559 -2.875 1.00 80.19 89 LEU A O 1
ATOM 741 N N . SER A 1 90 ? 3.453 8.297 -1.687 1.00 76.50 90 SER A N 1
ATOM 742 C CA . SER A 1 90 ? 2.086 8.202 -2.196 1.00 76.50 90 SER A CA 1
ATOM 743 C C . SER A 1 90 ? 1.928 8.587 -3.660 1.00 76.50 90 SER A C 1
ATOM 745 O O . SER A 1 90 ? 0.986 8.095 -4.280 1.00 76.50 90 SER A O 1
ATOM 747 N N . GLU A 1 91 ? 2.790 9.449 -4.203 1.00 80.19 91 GLU A N 1
ATOM 748 C CA . GLU A 1 91 ? 2.710 9.841 -5.615 1.00 80.19 91 GLU A CA 1
ATOM 749 C C . GLU A 1 91 ? 3.065 8.646 -6.502 1.00 80.19 91 GLU A C 1
ATOM 751 O O . GLU A 1 91 ? 2.264 8.255 -7.357 1.00 80.19 91 GLU A O 1
ATOM 756 N N . ASP A 1 92 ? 4.167 7.964 -6.184 1.00 85.06 92 ASP A N 1
ATOM 757 C CA . ASP A 1 92 ? 4.568 6.719 -6.844 1.00 85.06 92 ASP A CA 1
ATOM 758 C C . ASP A 1 92 ? 3.490 5.637 -6.674 1.00 85.06 92 ASP A C 1
ATOM 760 O O . ASP A 1 92 ? 3.058 4.990 -7.628 1.00 85.06 92 ASP A O 1
ATOM 764 N N . ASN A 1 93 ? 2.942 5.492 -5.465 1.00 90.19 93 ASN A N 1
ATOM 765 C CA . ASN A 1 93 ? 1.858 4.542 -5.212 1.00 90.19 93 ASN A CA 1
ATOM 766 C C . ASN A 1 93 ? 0.605 4.811 -6.061 1.00 90.19 93 ASN A C 1
ATOM 768 O O . ASN A 1 93 ? -0.032 3.860 -6.516 1.00 90.19 93 ASN A O 1
ATOM 772 N N . GLN A 1 94 ? 0.236 6.074 -6.303 1.00 90.19 94 GLN A N 1
ATOM 773 C CA . GLN A 1 94 ? -0.895 6.404 -7.179 1.00 90.19 94 GLN A CA 1
ATOM 774 C C . GLN A 1 94 ? -0.651 5.951 -8.620 1.00 90.19 94 GLN A C 1
ATOM 776 O O . GLN A 1 94 ? -1.584 5.454 -9.260 1.00 90.19 94 GLN A O 1
ATOM 781 N N . HIS A 1 95 ? 0.585 6.070 -9.114 1.00 91.38 95 HIS A N 1
ATOM 782 C CA . HIS A 1 95 ? 0.967 5.540 -10.420 1.00 91.38 95 HIS A CA 1
ATOM 783 C C . HIS A 1 95 ? 0.735 4.021 -10.484 1.00 91.38 95 HIS A C 1
ATOM 785 O O . HIS A 1 95 ? 0.010 3.546 -11.366 1.00 91.38 95 HIS A O 1
ATOM 791 N N . TYR A 1 96 ? 1.245 3.270 -9.503 1.00 94.56 96 TYR A N 1
ATOM 792 C CA . TYR A 1 96 ? 1.099 1.812 -9.459 1.00 94.56 96 TYR A CA 1
ATOM 793 C C . TYR A 1 96 ? -0.363 1.359 -9.294 1.00 94.56 96 TYR A C 1
ATOM 795 O O . TYR A 1 96 ? -0.793 0.401 -9.940 1.00 94.56 96 TYR A O 1
ATOM 803 N N . PHE A 1 97 ? -1.174 2.074 -8.505 1.00 94.62 97 PHE A N 1
ATOM 804 C CA . PHE A 1 97 ? -2.611 1.791 -8.392 1.00 94.62 97 PHE A CA 1
ATOM 805 C C . PHE A 1 97 ? -3.380 2.076 -9.681 1.00 94.62 97 PHE A C 1
ATOM 807 O O . PHE A 1 97 ? -4.264 1.302 -10.051 1.00 94.62 97 PHE A O 1
ATOM 814 N N . SER A 1 98 ? -3.042 3.161 -10.379 1.00 94.44 98 SER A N 1
ATOM 815 C CA . SER A 1 98 ? -3.637 3.487 -11.677 1.00 94.44 98 SER A CA 1
ATOM 816 C C . SER A 1 98 ? -3.337 2.400 -12.710 1.00 94.44 98 SER A C 1
ATOM 818 O O . SER A 1 98 ? -4.229 1.983 -13.450 1.00 94.44 98 SER A O 1
ATOM 820 N N . ALA A 1 99 ? -2.106 1.883 -12.720 1.00 95.06 99 ALA A N 1
ATOM 821 C CA . ALA A 1 99 ? -1.730 0.761 -13.570 1.00 95.06 99 ALA A CA 1
ATOM 822 C C . ALA A 1 99 ? -2.475 -0.531 -13.208 1.00 95.06 99 ALA A C 1
ATOM 824 O O . ALA A 1 99 ? -3.074 -1.143 -14.090 1.00 95.06 99 ALA A O 1
ATOM 825 N N . TYR A 1 100 ? -2.512 -0.903 -11.922 1.00 97.31 100 TYR A N 1
ATOM 826 C CA . TYR A 1 100 ? -3.287 -2.052 -11.444 1.00 97.31 100 TYR A CA 1
ATOM 827 C C . TYR A 1 100 ? -4.749 -1.975 -11.887 1.00 97.31 100 TYR A C 1
ATOM 829 O O . TYR A 1 100 ? -5.275 -2.938 -12.443 1.00 97.31 100 TYR A O 1
ATOM 837 N N . LYS A 1 101 ? -5.385 -0.812 -11.713 1.00 97.00 101 LYS A N 1
ATOM 838 C CA . LYS A 1 101 ? -6.765 -0.599 -12.145 1.00 97.00 101 LYS A CA 1
ATOM 839 C C . LYS A 1 101 ? -6.930 -0.818 -13.648 1.00 97.00 101 LYS A C 1
ATOM 841 O O . LYS A 1 101 ? -7.789 -1.593 -14.043 1.00 97.00 101 LYS A O 1
ATOM 846 N N . LYS A 1 102 ? -6.098 -0.180 -14.480 1.00 96.31 102 LYS A N 1
ATOM 847 C CA . LYS A 1 102 ? -6.159 -0.345 -15.945 1.00 96.31 102 LYS A CA 1
ATOM 848 C C . LYS A 1 102 ? -6.019 -1.811 -16.358 1.00 96.31 102 LYS A C 1
ATOM 850 O O . LYS A 1 102 ? -6.737 -2.264 -17.246 1.00 96.31 102 LYS A O 1
ATOM 855 N N . ILE A 1 103 ? -5.113 -2.540 -15.707 1.00 97.06 103 ILE A N 1
ATOM 856 C CA . ILE A 1 103 ? -4.894 -3.967 -15.950 1.00 97.06 103 ILE A CA 1
ATOM 857 C C . ILE A 1 103 ? -6.142 -4.770 -15.575 1.00 97.06 103 ILE A C 1
ATOM 859 O O . ILE A 1 103 ? -6.630 -5.540 -16.399 1.00 97.06 103 ILE A O 1
ATOM 863 N N . GLU A 1 104 ? -6.693 -4.592 -14.375 1.00 97.44 104 GLU A N 1
ATOM 864 C CA . GLU A 1 104 ? -7.875 -5.349 -13.948 1.00 97.44 104 GLU A CA 1
ATOM 865 C C . GLU A 1 104 ? -9.125 -4.987 -14.759 1.00 97.44 104 GLU A C 1
ATOM 867 O O . GLU A 1 104 ? -9.839 -5.896 -15.174 1.00 97.44 104 GLU A O 1
ATOM 872 N N . ASP A 1 105 ? -9.343 -3.709 -15.083 1.00 96.50 105 ASP A N 1
ATOM 873 C CA . ASP A 1 105 ? -10.426 -3.272 -15.975 1.00 96.50 105 ASP A CA 1
ATOM 874 C C . ASP A 1 105 ? -10.302 -3.954 -17.349 1.00 96.50 105 ASP A C 1
ATOM 876 O O . ASP A 1 105 ? -11.273 -4.495 -17.872 1.00 96.50 105 ASP A O 1
ATOM 880 N N . SER A 1 106 ? -9.091 -4.015 -17.920 1.00 96.69 106 SER A N 1
ATOM 881 C CA . SER A 1 106 ? -8.874 -4.685 -19.210 1.00 96.69 106 SER A CA 1
ATOM 882 C C . SER A 1 106 ? -9.116 -6.198 -19.161 1.00 96.69 106 SER A C 1
ATOM 884 O O . SER A 1 106 ? -9.565 -6.768 -20.154 1.00 96.69 106 SER A O 1
ATOM 886 N N . LYS A 1 107 ? -8.856 -6.849 -18.018 1.00 95.88 107 LYS A N 1
ATOM 887 C CA . LYS A 1 107 ? -9.160 -8.272 -17.808 1.00 95.88 107 LYS A CA 1
ATOM 888 C C . LYS A 1 107 ? -10.662 -8.511 -17.665 1.00 95.88 107 LYS A C 1
ATOM 890 O O . LYS A 1 107 ? -11.154 -9.492 -18.203 1.00 95.88 107 LYS A O 1
ATOM 895 N N . LEU A 1 108 ? -11.379 -7.630 -16.963 1.00 93.94 108 LEU A N 1
ATOM 896 C CA . LEU A 1 108 ? -12.837 -7.715 -16.802 1.00 93.94 108 LEU A CA 1
ATOM 897 C C . LEU A 1 108 ? -13.588 -7.510 -18.127 1.00 93.94 108 LEU A C 1
ATOM 899 O O . LEU A 1 108 ? -14.660 -8.076 -18.313 1.00 93.94 108 LEU A O 1
ATOM 903 N N . ASP A 1 109 ? -13.006 -6.731 -19.037 1.00 95.94 109 ASP A N 1
ATOM 904 C CA . ASP A 1 109 ? -13.551 -6.418 -20.361 1.00 95.94 109 ASP A CA 1
ATOM 905 C C . ASP A 1 109 ? -13.139 -7.411 -21.472 1.00 95.94 109 ASP A C 1
ATOM 907 O O . ASP A 1 109 ? -13.431 -7.151 -22.641 1.00 95.94 109 ASP A O 1
ATOM 911 N N . ASP A 1 110 ? -12.406 -8.488 -21.153 1.00 96.06 110 ASP A N 1
ATOM 912 C CA . ASP A 1 110 ? -11.778 -9.410 -22.123 1.00 96.06 110 ASP A CA 1
ATOM 913 C C . ASP A 1 110 ? -10.849 -8.711 -23.150 1.00 96.06 110 ASP A C 1
ATOM 915 O O . ASP A 1 110 ? -10.619 -9.193 -24.259 1.00 96.06 110 ASP A O 1
ATOM 919 N N . LYS A 1 111 ? -10.273 -7.558 -22.781 1.00 96.62 111 LYS A N 1
ATOM 920 C CA . LYS A 1 111 ? -9.387 -6.722 -23.622 1.00 96.62 111 LYS A CA 1
ATOM 921 C C . LYS A 1 111 ? -7.917 -6.783 -23.209 1.00 96.62 111 LYS A C 1
ATOM 923 O O . LYS A 1 111 ? -7.119 -5.965 -23.671 1.00 96.62 111 LYS A O 1
ATOM 928 N N . TYR A 1 112 ? -7.537 -7.714 -22.338 1.00 96.12 112 TYR A N 1
ATOM 929 C CA . TYR A 1 112 ? -6.173 -7.771 -21.808 1.00 96.12 112 TYR A CA 1
ATOM 930 C C . TYR A 1 112 ? -5.124 -8.000 -22.9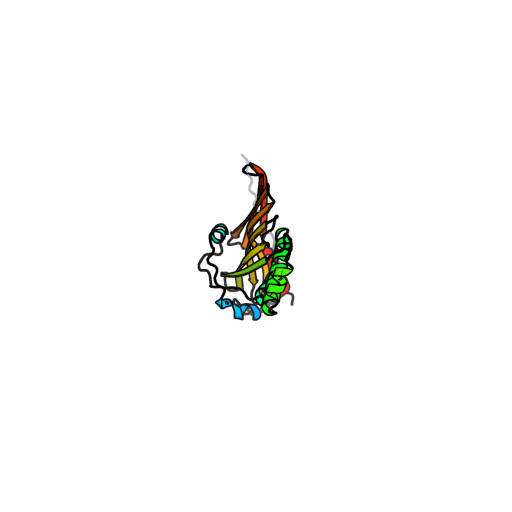09 1.00 96.12 112 TYR A C 1
ATOM 932 O O . TYR A 1 112 ? -4.109 -7.313 -22.935 1.00 96.12 112 TYR A O 1
ATOM 940 N N . GLU A 1 113 ? -5.402 -8.857 -23.893 1.00 96.50 113 GLU A N 1
ATOM 941 C CA . GLU A 1 113 ? -4.500 -9.075 -25.038 1.00 96.50 113 GLU A CA 1
ATOM 942 C C . GLU A 1 113 ? -4.284 -7.806 -25.878 1.00 96.50 113 GLU A C 1
ATOM 944 O O . GLU A 1 113 ? -3.181 -7.525 -26.347 1.00 96.50 113 GLU A O 1
ATOM 949 N N . ASP A 1 114 ? -5.328 -6.994 -26.052 1.00 96.31 114 ASP A N 1
ATOM 950 C CA . ASP A 1 114 ? -5.219 -5.717 -26.759 1.00 96.31 114 ASP A CA 1
ATOM 951 C C . ASP A 1 114 ? -4.513 -4.648 -25.924 1.00 96.31 114 ASP A C 1
ATOM 953 O O . ASP A 1 114 ? -3.876 -3.756 -26.486 1.00 96.31 114 ASP A O 1
ATOM 957 N N . PHE A 1 115 ? -4.613 -4.726 -24.596 1.00 95.94 115 PHE A N 1
ATOM 958 C CA . PHE A 1 115 ? -3.801 -3.929 -23.683 1.00 95.94 115 PHE A CA 1
ATOM 959 C C . PHE A 1 115 ? -2.317 -4.295 -23.816 1.00 95.94 115 PHE A C 1
ATOM 961 O O . PHE A 1 115 ? -1.503 -3.393 -24.006 1.00 95.94 115 PHE A O 1
ATOM 968 N N . LEU A 1 116 ? -1.970 -5.589 -23.824 1.00 94.75 116 LEU A N 1
ATOM 969 C CA . LEU A 1 116 ? -0.586 -6.060 -23.970 1.00 94.75 116 LEU A CA 1
ATOM 970 C C . LEU A 1 116 ? 0.066 -5.572 -25.271 1.00 94.75 116 LEU A C 1
ATOM 972 O O . LEU A 1 116 ? 1.202 -5.110 -25.251 1.00 94.75 116 LEU A O 1
ATOM 976 N N . LYS A 1 117 ? -0.665 -5.588 -26.393 1.00 95.50 117 LYS A N 1
ATOM 977 C CA . LYS A 1 117 ? -0.178 -5.080 -27.694 1.00 95.50 117 LYS A CA 1
ATOM 978 C C . LYS A 1 117 ? 0.086 -3.570 -27.723 1.00 95.50 117 LYS A C 1
ATOM 980 O O . LYS A 1 117 ? 0.706 -3.088 -28.667 1.00 95.50 117 LYS A O 1
ATOM 985 N N . LYS A 1 118 ? -0.445 -2.822 -26.752 1.00 94.50 118 LYS A N 1
ATOM 986 C CA . LYS A 1 118 ? -0.308 -1.362 -26.632 1.00 94.50 118 LYS A CA 1
ATOM 987 C C . LYS A 1 118 ? 0.697 -0.950 -25.559 1.00 94.50 118 LYS A C 1
ATOM 989 O O . LYS A 1 118 ? 0.867 0.249 -25.352 1.00 94.50 118 LYS A O 1
ATOM 994 N N . LEU A 1 119 ? 1.299 -1.908 -24.852 1.00 93.81 119 LEU A N 1
ATOM 995 C CA . LEU A 1 119 ? 2.341 -1.606 -23.882 1.00 93.81 119 LEU A CA 1
ATOM 996 C C . LEU A 1 119 ? 3.563 -1.038 -24.595 1.00 93.81 119 LEU A C 1
ATOM 998 O O . LEU A 1 119 ? 3.998 -1.554 -25.623 1.00 93.81 119 LEU A O 1
ATOM 1002 N N . ASP A 1 120 ? 4.101 0.022 -24.011 1.00 89.81 120 ASP A N 1
ATOM 1003 C CA . ASP A 1 120 ? 5.335 0.665 -24.428 1.00 89.81 120 ASP A CA 1
ATOM 1004 C C . ASP A 1 120 ? 6.376 0.562 -23.304 1.00 89.81 120 ASP A C 1
ATOM 1006 O O . ASP A 1 120 ? 6.103 0.085 -22.193 1.00 89.81 120 ASP A O 1
ATOM 1010 N N . ILE A 1 121 ? 7.584 1.013 -23.605 1.00 87.44 121 ILE A N 1
ATOM 1011 C CA . ILE A 1 121 ? 8.702 1.124 -22.684 1.00 87.44 121 ILE A CA 1
ATOM 1012 C C . ILE A 1 121 ? 8.289 1.810 -21.376 1.00 87.44 121 ILE A C 1
ATOM 1014 O O . ILE A 1 121 ? 7.629 2.849 -21.355 1.00 87.44 121 ILE A O 1
ATOM 1018 N N . GLY A 1 122 ? 8.646 1.182 -20.257 1.00 85.81 122 GLY A N 1
ATOM 1019 C CA . GLY A 1 122 ? 8.315 1.674 -18.925 1.00 85.81 122 GLY A CA 1
ATOM 1020 C C . GLY A 1 122 ? 6.831 1.597 -18.535 1.00 85.81 122 GLY A C 1
ATOM 1021 O O . GLY A 1 122 ? 6.457 2.113 -17.485 1.00 85.81 122 GLY A O 1
ATOM 1022 N N . MET A 1 123 ? 5.960 0.959 -19.324 1.00 93.81 123 MET A N 1
ATOM 1023 C CA . MET A 1 123 ? 4.585 0.684 -18.895 1.00 93.81 123 MET A CA 1
ATOM 1024 C C . MET A 1 123 ? 4.511 -0.584 -18.040 1.00 93.81 123 MET A C 1
ATOM 1026 O O . MET A 1 123 ? 5.209 -1.560 -18.292 1.00 93.81 123 MET A O 1
ATOM 1030 N N . ILE A 1 124 ? 3.623 -0.598 -17.045 1.00 95.81 124 ILE A N 1
ATOM 1031 C CA . ILE A 1 124 ? 3.394 -1.764 -16.180 1.00 95.81 124 ILE A CA 1
ATOM 1032 C C . ILE A 1 124 ? 2.569 -2.808 -16.929 1.00 95.81 124 ILE A C 1
ATOM 1034 O O . ILE A 1 124 ? 1.449 -2.527 -17.357 1.00 95.81 124 ILE A O 1
ATOM 1038 N N . GLN A 1 125 ? 3.121 -4.013 -17.062 1.00 95.94 125 GLN A N 1
ATOM 1039 C CA . GLN A 1 125 ? 2.466 -5.146 -17.715 1.00 95.94 125 GLN A CA 1
ATOM 1040 C C . GLN A 1 125 ? 1.648 -5.973 -16.722 1.00 95.94 125 GLN A C 1
ATOM 1042 O O . GLN A 1 125 ? 0.530 -6.405 -17.026 1.00 95.94 125 GLN A O 1
ATOM 1047 N N . ASN A 1 126 ? 2.215 -6.179 -15.533 1.00 95.69 126 ASN A N 1
ATOM 1048 C CA . ASN A 1 126 ? 1.646 -7.006 -14.483 1.00 95.69 126 ASN A CA 1
ATOM 1049 C C . ASN A 1 126 ? 1.524 -6.189 -13.205 1.00 95.69 126 ASN A C 1
ATOM 1051 O O . ASN A 1 126 ? 2.475 -5.538 -12.781 1.00 95.69 126 ASN A O 1
ATOM 1055 N N . ALA A 1 127 ? 0.356 -6.251 -12.574 1.00 97.00 127 ALA A N 1
ATOM 1056 C CA . ALA A 1 127 ? 0.151 -5.737 -11.235 1.00 97.00 127 ALA A CA 1
ATOM 1057 C C . ALA A 1 127 ? -0.914 -6.568 -10.524 1.00 97.00 127 ALA A C 1
ATOM 1059 O O . ALA A 1 127 ? -1.968 -6.860 -11.093 1.00 97.00 127 ALA A O 1
ATOM 1060 N N . GLU A 1 128 ? -0.646 -6.942 -9.280 1.00 96.69 128 GLU A N 1
ATOM 1061 C CA . GLU A 1 128 ? -1.528 -7.778 -8.473 1.00 96.69 128 GLU A CA 1
ATOM 1062 C C . GLU A 1 128 ? -1.532 -7.311 -7.024 1.00 96.69 128 GLU A C 1
ATOM 1064 O O . GLU A 1 128 ? -0.528 -6.827 -6.506 1.00 96.69 128 GLU A O 1
ATOM 1069 N N . VAL A 1 129 ? -2.679 -7.458 -6.365 1.00 97.75 129 VAL A N 1
ATOM 1070 C CA . VAL A 1 129 ? -2.886 -6.992 -4.997 1.00 97.75 129 VAL A CA 1
ATOM 1071 C C . VAL A 1 129 ? -3.344 -8.157 -4.138 1.00 97.75 129 VAL A C 1
ATOM 1073 O O . VAL A 1 129 ? -4.334 -8.817 -4.467 1.00 97.75 129 VAL A O 1
ATOM 1076 N N . PHE A 1 130 ? -2.660 -8.393 -3.020 1.00 97.31 130 PHE A N 1
ATOM 1077 C CA . PHE A 1 130 ? -2.971 -9.497 -2.116 1.00 97.31 130 PHE A CA 1
ATOM 1078 C C . PHE A 1 130 ? -3.177 -9.030 -0.679 1.00 97.31 130 PHE A C 1
ATOM 1080 O O . PHE A 1 130 ? -2.493 -8.133 -0.183 1.00 97.31 130 PHE A O 1
ATOM 1087 N N . SER A 1 131 ? -4.102 -9.678 0.025 1.00 96.88 131 SER A N 1
ATOM 1088 C CA . SER A 1 131 ? -4.265 -9.500 1.461 1.00 96.88 131 SER A CA 1
ATOM 1089 C C . SER A 1 131 ? -3.235 -10.329 2.219 1.00 96.88 131 SER A C 1
ATOM 1091 O O . SER A 1 131 ? -2.856 -11.437 1.827 1.00 96.88 131 SER A O 1
ATOM 1093 N N . ILE A 1 132 ? -2.786 -9.777 3.341 1.00 94.62 132 ILE A N 1
ATOM 1094 C CA . ILE A 1 132 ? -1.816 -10.414 4.234 1.00 94.62 132 ILE A CA 1
ATOM 1095 C C . ILE A 1 132 ? -2.519 -10.839 5.515 1.00 94.62 132 ILE A C 1
ATOM 1097 O O . ILE A 1 132 ? -2.430 -11.990 5.935 1.00 94.62 132 ILE A O 1
ATOM 1101 N N . GLY A 1 133 ? -3.259 -9.916 6.121 1.00 94.69 133 GLY A N 1
ATOM 1102 C CA . GLY A 1 133 ? -3.975 -10.175 7.358 1.00 94.69 133 GLY A CA 1
ATOM 1103 C C . GLY A 1 133 ? -4.485 -8.903 8.000 1.00 94.69 133 GLY A C 1
ATOM 1104 O O . GLY A 1 133 ? -4.443 -7.831 7.400 1.00 94.69 133 GLY A O 1
ATOM 1105 N N . ARG A 1 134 ? -4.973 -9.019 9.229 1.00 95.56 134 ARG A N 1
ATOM 1106 C CA . ARG A 1 134 ? -5.403 -7.867 10.016 1.00 95.56 134 ARG A CA 1
ATOM 1107 C C . ARG A 1 134 ? -4.953 -7.943 11.463 1.00 95.56 134 ARG A C 1
ATOM 1109 O O . ARG A 1 134 ? -4.956 -9.025 12.054 1.00 95.56 134 ARG A O 1
ATOM 1116 N N . TRP A 1 135 ? -4.648 -6.789 12.041 1.00 94.50 135 TRP A N 1
ATOM 1117 C CA . TRP A 1 135 ? -4.535 -6.620 13.488 1.00 94.50 135 TRP A CA 1
ATOM 1118 C C . TRP A 1 135 ? -5.790 -5.943 14.019 1.00 94.50 135 TRP A C 1
ATOM 1120 O O . TRP A 1 135 ? -6.340 -5.047 13.384 1.00 94.50 135 TRP A O 1
ATOM 1130 N N . GLU A 1 136 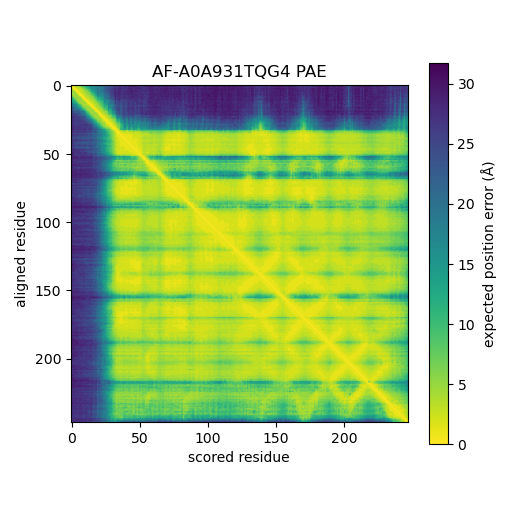? -6.241 -6.369 15.189 1.00 93.19 136 GLU A N 1
ATOM 1131 C CA . GLU A 1 136 ? -7.357 -5.760 15.912 1.00 93.19 136 GLU A CA 1
ATOM 1132 C C . GLU A 1 136 ? -6.803 -5.278 17.253 1.00 93.19 136 GLU A C 1
ATOM 1134 O O . GLU A 1 136 ? -6.193 -6.057 17.988 1.00 93.19 136 GLU A O 1
ATOM 1139 N N . VAL A 1 137 ? -6.946 -3.985 17.530 1.00 89.75 137 VAL A N 1
ATOM 1140 C CA . VAL A 1 137 ? -6.310 -3.293 18.651 1.00 89.75 137 VAL A CA 1
ATOM 1141 C C . VAL A 1 137 ? -7.403 -2.726 19.548 1.00 89.75 137 VAL A C 1
ATOM 1143 O O . VAL A 1 137 ? -8.042 -1.715 19.245 1.00 89.75 137 VAL A O 1
ATOM 1146 N N . GLY A 1 138 ? -7.631 -3.417 20.664 1.00 88.19 138 GLY A N 1
ATOM 1147 C CA . GLY A 1 138 ? -8.768 -3.149 21.540 1.00 88.19 138 GLY A CA 1
ATOM 1148 C C . GLY A 1 138 ? -10.107 -3.313 20.815 1.00 88.19 138 GLY A C 1
ATOM 1149 O O . GLY A 1 138 ? -10.222 -4.061 19.847 1.00 88.19 138 GLY A O 1
ATOM 1150 N N . ASP A 1 139 ? -11.111 -2.571 21.275 1.00 89.69 139 ASP A N 1
ATOM 1151 C CA . ASP A 1 139 ? -12.492 -2.720 20.805 1.00 89.69 139 ASP A CA 1
ATOM 1152 C C . ASP A 1 139 ? -12.862 -1.738 19.692 1.00 89.69 139 ASP A C 1
ATOM 1154 O O . ASP A 1 139 ? -14.036 -1.561 19.416 1.00 89.69 139 ASP A O 1
ATOM 1158 N N . THR A 1 140 ? -11.919 -1.005 19.098 1.00 90.62 140 THR A N 1
ATOM 1159 C CA . THR A 1 140 ? -12.289 0.125 18.215 1.00 90.62 140 THR A CA 1
ATOM 1160 C C . THR A 1 140 ? -11.407 0.290 16.991 1.00 90.62 140 THR A C 1
ATOM 1162 O O . THR A 1 140 ? -11.795 0.988 16.058 1.00 90.62 140 THR A O 1
ATOM 1165 N N . LEU A 1 141 ? -10.230 -0.333 16.979 1.00 93.44 141 LEU A N 1
ATOM 1166 C CA . LEU A 1 141 ? -9.215 -0.094 15.971 1.00 93.44 141 LEU A CA 1
ATOM 1167 C C . LEU A 1 141 ? -8.819 -1.393 15.277 1.00 93.44 141 LEU A C 1
ATOM 1169 O O . LEU A 1 141 ? -8.604 -2.416 15.925 1.00 93.44 141 LEU A O 1
ATOM 1173 N N . SER A 1 142 ? -8.668 -1.341 13.959 1.00 95.38 142 SER A N 1
ATOM 1174 C CA . SER A 1 142 ? -8.095 -2.422 13.170 1.00 95.38 142 SER A CA 1
ATOM 1175 C C . SER A 1 142 ? -7.142 -1.889 12.104 1.00 95.38 142 SER A C 1
ATOM 1177 O O . SER A 1 142 ? -7.286 -0.773 11.607 1.00 95.38 142 SER A O 1
ATOM 1179 N N . PHE A 1 143 ? -6.156 -2.706 11.755 1.00 95.69 143 PHE A N 1
ATOM 1180 C CA . PHE A 1 143 ? -5.242 -2.486 10.646 1.00 95.69 143 PHE A CA 1
ATOM 1181 C C . PHE A 1 143 ? -5.427 -3.612 9.645 1.00 95.69 143 PHE A C 1
ATOM 1183 O O . PHE A 1 143 ? -5.217 -4.771 10.000 1.00 95.69 143 PHE A O 1
ATOM 1190 N N . LEU A 1 144 ? -5.775 -3.286 8.404 1.00 97.00 144 LEU A N 1
ATOM 1191 C CA . LEU A 1 144 ? -5.719 -4.236 7.298 1.00 97.00 144 LEU A CA 1
ATOM 1192 C C . LEU A 1 144 ? -4.351 -4.151 6.634 1.00 97.00 144 LEU A C 1
ATOM 1194 O O . LEU A 1 144 ? -3.923 -3.069 6.241 1.00 97.00 144 LEU A O 1
ATOM 1198 N N . LEU A 1 145 ? -3.689 -5.292 6.501 1.00 95.69 145 LEU A N 1
ATOM 1199 C CA . LEU A 1 145 ? -2.362 -5.432 5.922 1.00 95.69 145 LEU A CA 1
ATOM 1200 C C . LEU A 1 145 ? -2.483 -6.094 4.550 1.00 95.69 145 LEU A C 1
ATOM 1202 O O . LEU A 1 145 ? -3.107 -7.153 4.416 1.00 95.69 145 LEU A O 1
ATOM 1206 N N . TRP A 1 146 ? -1.900 -5.472 3.534 1.00 96.88 146 TRP A N 1
ATOM 1207 C CA . TRP A 1 146 ? -1.994 -5.917 2.145 1.00 96.88 146 TRP A CA 1
ATOM 1208 C C . TRP A 1 146 ? -0.792 -5.442 1.329 1.00 96.88 146 TRP A C 1
ATOM 1210 O O . TRP A 1 146 ? 0.006 -4.635 1.808 1.00 96.88 146 TRP A O 1
ATOM 1220 N N . ASN A 1 147 ? -0.627 -5.963 0.116 1.00 96.56 147 ASN A N 1
ATOM 1221 C CA . ASN A 1 147 ? 0.450 -5.554 -0.778 1.00 96.56 147 ASN A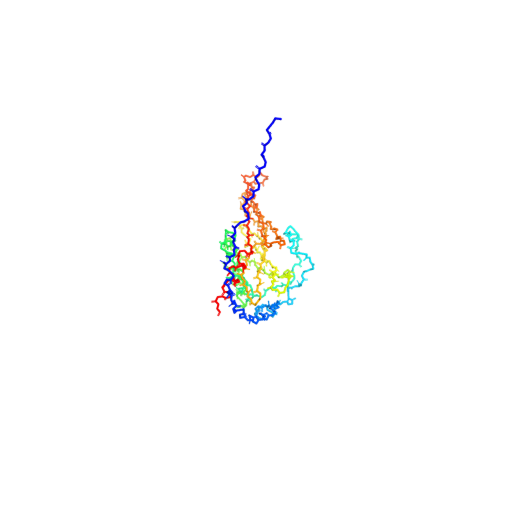 CA 1
ATOM 1222 C C . ASN A 1 147 ? -0.013 -5.341 -2.216 1.00 96.56 147 ASN A C 1
ATOM 1224 O O . ASN A 1 147 ? -1.078 -5.808 -2.604 1.00 96.56 147 ASN A O 1
ATOM 1228 N N . LEU A 1 148 ? 0.829 -4.653 -2.978 1.00 96.75 148 LEU A N 1
ATOM 1229 C CA . LEU A 1 148 ? 0.778 -4.514 -4.425 1.00 96.75 148 LEU A CA 1
ATOM 1230 C C . LEU A 1 148 ? 2.120 -4.995 -4.977 1.00 96.75 148 LEU A C 1
ATOM 1232 O O . LEU A 1 148 ? 3.161 -4.475 -4.581 1.00 96.75 148 LEU A O 1
ATOM 1236 N N . THR A 1 149 ? 2.104 -5.972 -5.871 1.00 96.12 149 THR A N 1
ATOM 1237 C CA . THR A 1 149 ? 3.263 -6.373 -6.677 1.00 96.12 149 THR A CA 1
ATOM 1238 C C . THR A 1 149 ? 3.078 -5.869 -8.092 1.00 96.12 149 THR A C 1
ATOM 1240 O O . THR A 1 149 ? 1.961 -5.945 -8.602 1.00 96.12 149 THR A O 1
ATOM 1243 N N . TYR A 1 150 ? 4.140 -5.395 -8.731 1.00 96.50 150 TYR A N 1
ATOM 1244 C CA . TYR A 1 150 ? 4.097 -4.944 -10.117 1.00 96.50 150 TYR A CA 1
ATOM 1245 C C . TYR A 1 150 ? 5.403 -5.228 -10.855 1.00 96.50 150 TYR A C 1
ATOM 1247 O O . TYR A 1 150 ? 6.465 -5.369 -10.249 1.00 96.50 150 TYR A O 1
ATOM 1255 N N . GLU A 1 151 ? 5.303 -5.280 -12.177 1.00 96.06 151 GLU A N 1
ATOM 1256 C CA . GLU A 1 151 ? 6.416 -5.481 -13.096 1.00 96.06 151 GLU A CA 1
ATOM 1257 C C . GLU A 1 151 ? 6.129 -4.750 -14.413 1.00 96.06 151 GLU A C 1
ATOM 1259 O O . GLU A 1 151 ? 5.003 -4.782 -14.935 1.00 96.06 151 GLU A O 1
ATOM 1264 N N . SER A 1 152 ? 7.140 -4.056 -14.931 1.00 95.62 152 SER A N 1
ATOM 1265 C CA . SER A 1 152 ? 7.081 -3.386 -16.222 1.00 95.62 152 SER A CA 1
ATOM 1266 C C . SER A 1 152 ? 7.074 -4.385 -17.376 1.00 95.62 152 SER A C 1
ATOM 1268 O O . SER A 1 152 ? 7.486 -5.535 -17.249 1.00 95.62 152 SER A O 1
ATOM 1270 N N . TYR A 1 153 ? 6.638 -3.917 -18.538 1.00 92.12 153 TYR A N 1
ATOM 1271 C CA . TYR A 1 153 ? 6.897 -4.586 -19.801 1.00 92.12 153 TYR A CA 1
ATOM 1272 C C . TYR A 1 153 ? 8.418 -4.802 -19.965 1.00 92.12 153 TYR A C 1
ATOM 1274 O O . TYR A 1 153 ? 9.185 -3.906 -19.585 1.00 92.12 153 TYR A O 1
ATOM 1282 N N . PRO A 1 154 ? 8.877 -5.960 -20.484 1.00 86.75 154 PRO A N 1
ATOM 1283 C CA . PRO A 1 154 ? 10.295 -6.293 -20.618 1.00 86.75 154 PRO A CA 1
ATOM 1284 C C . PRO A 1 154 ? 10.963 -5.450 -21.713 1.00 86.75 154 PRO A C 1
ATOM 1286 O O . PRO A 1 154 ? 11.179 -5.891 -22.842 1.00 86.75 154 PRO A O 1
ATOM 1289 N N . ALA A 1 155 ? 11.290 -4.216 -21.353 1.00 87.19 155 ALA A N 1
ATOM 1290 C CA . ALA A 1 155 ? 12.049 -3.247 -22.127 1.00 87.19 155 ALA A CA 1
ATOM 1291 C C . ALA A 1 155 ? 13.130 -2.618 -21.230 1.00 87.19 155 ALA A C 1
ATOM 1293 O O . ALA A 1 155 ? 13.183 -2.902 -20.038 1.00 87.19 155 ALA A O 1
ATOM 1294 N N . CYS A 1 156 ? 14.012 -1.796 -21.797 1.00 84.81 156 CYS A N 1
ATOM 1295 C CA . CYS A 1 156 ? 15.024 -1.038 -21.056 1.00 84.81 156 CYS A CA 1
ATOM 1296 C C . CYS A 1 156 ? 14.588 0.435 -21.037 1.00 84.81 156 CYS A C 1
ATOM 1298 O O . CYS A 1 156 ? 14.596 1.021 -22.115 1.00 84.81 156 CYS A O 1
ATOM 1300 N N . PRO A 1 157 ? 14.167 1.029 -19.903 1.00 88.25 157 PRO A N 1
ATOM 1301 C CA . PRO A 1 157 ? 14.298 0.513 -18.543 1.00 88.25 157 PRO A CA 1
ATOM 1302 C C . PRO A 1 157 ? 13.287 -0.580 -18.182 1.00 88.25 157 PRO A C 1
ATOM 1304 O O . PRO A 1 157 ? 12.112 -0.507 -18.554 1.00 88.25 157 PRO A O 1
ATOM 1307 N N . ILE A 1 158 ? 13.748 -1.544 -17.382 1.00 92.88 158 ILE A N 1
ATOM 1308 C CA . ILE A 1 158 ? 12.897 -2.509 -16.678 1.00 92.88 158 ILE A CA 1
ATOM 1309 C C . ILE A 1 158 ? 12.736 -2.048 -15.236 1.00 92.88 158 ILE A C 1
ATOM 1311 O O . ILE A 1 158 ? 13.693 -1.573 -14.624 1.00 92.88 158 ILE A O 1
ATOM 1315 N N . PHE A 1 159 ? 11.549 -2.211 -14.664 1.00 94.19 159 PHE A N 1
ATOM 1316 C CA . PHE A 1 159 ? 11.350 -2.024 -13.235 1.00 94.19 159 PHE A CA 1
ATOM 1317 C C . PHE A 1 159 ? 10.303 -2.979 -12.673 1.00 94.19 159 PHE A C 1
ATOM 1319 O O . PHE A 1 159 ? 9.392 -3.440 -13.357 1.00 94.19 159 PHE A O 1
ATOM 1326 N N . SER A 1 160 ? 10.436 -3.292 -11.394 1.00 95.81 160 SER A N 1
ATOM 1327 C CA . SER A 1 160 ? 9.509 -4.144 -10.658 1.00 95.81 160 SER A CA 1
ATOM 1328 C C . SER A 1 160 ? 9.507 -3.752 -9.193 1.00 95.81 160 SER A C 1
ATOM 1330 O O . SER A 1 160 ? 10.450 -3.132 -8.697 1.00 95.81 160 SER A O 1
ATOM 1332 N N . GLY A 1 161 ? 8.460 -4.132 -8.477 1.00 95.31 161 GLY A N 1
ATOM 1333 C CA . GLY A 1 161 ? 8.417 -3.856 -7.058 1.00 95.31 161 GLY A CA 1
ATOM 1334 C C . GLY A 1 161 ? 7.301 -4.563 -6.324 1.00 95.31 161 GLY A C 1
ATOM 1335 O O . GLY A 1 161 ? 6.388 -5.166 -6.894 1.00 95.31 161 GLY A O 1
ATOM 1336 N N . LYS A 1 162 ? 7.403 -4.496 -5.002 1.00 95.19 162 LYS A N 1
ATOM 1337 C CA . LYS A 1 162 ? 6.407 -4.989 -4.059 1.00 95.19 162 LYS A CA 1
ATOM 1338 C C . LYS A 1 162 ? 6.249 -3.967 -2.952 1.00 95.19 162 LYS A C 1
ATOM 1340 O O . LYS A 1 162 ? 7.189 -3.727 -2.201 1.00 95.19 162 LYS A O 1
ATOM 1345 N N . HIS A 1 163 ? 5.068 -3.377 -2.843 1.00 95.62 163 HIS A N 1
ATOM 1346 C CA . HIS A 1 163 ? 4.738 -2.364 -1.845 1.00 95.62 163 HIS A CA 1
ATOM 1347 C C . HIS A 1 163 ? 3.764 -2.945 -0.831 1.00 95.62 163 HIS A C 1
ATOM 1349 O O . HIS A 1 163 ? 2.809 -3.624 -1.198 1.00 95.62 163 HIS A O 1
ATOM 1355 N N . PHE A 1 164 ? 3.987 -2.664 0.447 1.00 95.31 164 PHE A N 1
ATOM 1356 C CA . PHE A 1 164 ? 3.154 -3.135 1.545 1.00 95.31 164 PHE A CA 1
ATOM 1357 C C . PHE A 1 164 ? 2.448 -1.965 2.201 1.00 95.31 164 PHE A C 1
ATOM 1359 O O . PHE A 1 164 ? 3.079 -0.961 2.538 1.00 95.31 164 PHE A O 1
ATOM 1366 N N . PHE A 1 165 ? 1.156 -2.126 2.446 1.00 95.88 165 PHE A N 1
ATOM 1367 C CA . PHE A 1 165 ? 0.287 -1.084 2.965 1.00 95.88 165 PHE A CA 1
ATOM 1368 C C . PHE A 1 165 ? -0.391 -1.522 4.255 1.00 95.88 165 PHE A C 1
ATOM 1370 O O . PHE A 1 165 ? -0.744 -2.691 4.431 1.00 95.88 165 PHE A O 1
ATOM 1377 N N . ILE A 1 166 ? -0.627 -0.541 5.124 1.00 95.56 166 ILE A N 1
ATOM 1378 C CA . ILE A 1 166 ? -1.647 -0.631 6.168 1.00 95.56 166 ILE A CA 1
ATOM 1379 C C . ILE A 1 166 ? -2.817 0.260 5.803 1.00 95.56 166 ILE A C 1
ATOM 1381 O O . ILE A 1 166 ? -2.624 1.407 5.398 1.00 95.56 166 ILE A O 1
ATOM 1385 N N . THR A 1 167 ? -4.023 -0.240 6.036 1.00 96.88 167 THR A N 1
ATOM 1386 C CA . THR A 1 167 ? -5.236 0.570 6.096 1.00 96.88 167 THR A CA 1
ATOM 1387 C C . THR A 1 167 ? -5.766 0.580 7.523 1.00 96.88 167 THR A C 1
ATOM 1389 O O . THR A 1 167 ? -6.119 -0.459 8.076 1.00 96.88 167 THR A O 1
ATOM 1392 N N . LEU A 1 168 ? -5.809 1.770 8.113 1.00 96.00 168 LEU A N 1
ATOM 1393 C CA . LEU A 1 168 ? -6.348 2.062 9.429 1.00 96.00 168 LEU A CA 1
ATOM 1394 C C . LEU A 1 168 ? -7.872 2.139 9.366 1.00 96.00 168 LEU A C 1
ATOM 1396 O O . LEU A 1 168 ? -8.435 3.002 8.683 1.00 96.00 168 LEU A O 1
ATOM 1400 N N . ILE A 1 169 ? -8.516 1.273 10.135 1.00 96.06 169 ILE A N 1
ATOM 1401 C CA . ILE A 1 169 ? -9.954 1.253 10.354 1.00 96.06 169 ILE A CA 1
ATOM 1402 C C . ILE A 1 169 ? -10.211 1.631 11.807 1.00 96.06 169 ILE A C 1
ATOM 1404 O O . ILE A 1 169 ? -9.679 1.007 12.724 1.00 96.06 169 ILE A O 1
ATOM 1408 N N . TYR A 1 170 ? -11.012 2.670 12.012 1.00 94.06 170 TYR A N 1
ATOM 1409 C CA . TYR A 1 170 ? -11.454 3.095 13.333 1.00 94.06 170 TYR A CA 1
ATOM 1410 C C . TYR A 1 170 ? -12.974 3.090 13.347 1.00 94.06 170 TYR A C 1
ATOM 1412 O O . TYR A 1 170 ? -13.600 3.879 12.635 1.00 94.06 170 TYR A O 1
ATOM 1420 N N . PHE A 1 171 ? -13.550 2.174 14.124 1.00 89.31 171 PHE A N 1
ATOM 1421 C CA . PHE A 1 171 ? -14.952 1.778 13.994 1.00 89.31 171 PHE A CA 1
ATOM 1422 C C . PHE A 1 171 ? -15.287 1.392 12.545 1.00 89.31 171 PHE A C 1
ATOM 1424 O O . PHE A 1 171 ? -14.504 0.751 11.860 1.00 89.31 171 PHE A O 1
ATOM 1431 N N . ASP A 1 172 ? -16.425 1.836 12.034 1.00 92.69 172 ASP A N 1
ATOM 1432 C CA . ASP A 1 172 ? -16.943 1.550 10.703 1.00 92.69 172 ASP A CA 1
ATOM 1433 C C . ASP A 1 172 ? -16.329 2.425 9.596 1.00 92.69 172 ASP A C 1
ATOM 1435 O O . ASP A 1 172 ? -16.896 2.529 8.507 1.00 92.69 172 ASP A O 1
ATOM 1439 N N . LYS A 1 173 ? -15.179 3.069 9.845 1.00 94.38 173 LYS A N 1
ATOM 1440 C CA . LYS A 1 173 ? -14.566 4.023 8.912 1.00 94.38 173 LYS A CA 1
ATOM 1441 C C . LYS A 1 173 ? -13.128 3.686 8.567 1.00 94.38 173 LYS A C 1
ATOM 1443 O O . LYS A 1 173 ? -12.290 3.454 9.435 1.00 94.38 173 LYS A O 1
ATOM 1448 N N . ILE A 1 174 ? -12.821 3.789 7.275 1.00 95.75 174 ILE A N 1
ATOM 1449 C CA . ILE A 1 174 ? -11.445 3.847 6.782 1.00 95.75 174 ILE A CA 1
ATOM 1450 C C . ILE A 1 174 ? -10.912 5.254 7.040 1.00 95.75 174 ILE A C 1
ATOM 1452 O O . ILE A 1 174 ? -11.361 6.229 6.431 1.00 95.75 174 ILE A O 1
ATOM 1456 N N . VAL A 1 175 ? -9.939 5.347 7.938 1.00 94.88 175 VAL A N 1
ATOM 1457 C CA . VAL A 1 175 ? -9.333 6.619 8.340 1.00 94.88 175 VAL A CA 1
ATOM 1458 C C . VAL A 1 175 ? -8.175 6.965 7.416 1.00 94.88 175 VAL A C 1
ATOM 1460 O O . VAL A 1 175 ? -8.037 8.106 6.972 1.00 94.88 175 VAL A O 1
ATOM 1463 N N . HIS A 1 176 ? -7.317 5.985 7.134 1.00 94.12 176 HIS A N 1
ATOM 1464 C CA . HIS A 1 176 ? -6.053 6.241 6.462 1.00 94.12 176 HIS A CA 1
ATOM 1465 C C . HIS A 1 176 ? -5.454 4.979 5.849 1.00 94.12 176 HIS A C 1
ATOM 1467 O O . HIS A 1 176 ? -5.551 3.913 6.441 1.00 94.12 176 HIS A O 1
ATOM 1473 N N . THR A 1 177 ? -4.763 5.120 4.724 1.00 95.50 177 THR A N 1
ATOM 1474 C CA . THR A 1 177 ? -3.922 4.082 4.129 1.00 95.50 177 THR A CA 1
ATOM 1475 C C . THR A 1 177 ? -2.526 4.643 3.915 1.00 95.50 177 THR A C 1
ATOM 1477 O O . THR A 1 177 ? -2.385 5.789 3.494 1.00 95.50 177 THR A O 1
ATOM 1480 N N . THR A 1 178 ? -1.485 3.871 4.204 1.00 94.31 178 THR A N 1
ATOM 1481 C CA . THR A 1 178 ? -0.104 4.296 3.950 1.00 94.31 178 THR A CA 1
ATOM 1482 C C . THR A 1 178 ? 0.793 3.103 3.657 1.00 94.31 178 THR A C 1
ATOM 1484 O O . THR A 1 178 ? 0.549 2.000 4.155 1.00 94.31 178 THR A O 1
ATOM 1487 N N . GLN A 1 179 ? 1.825 3.327 2.847 1.00 94.75 179 GLN A N 1
ATOM 1488 C CA . GLN A 1 179 ? 2.872 2.343 2.618 1.00 94.75 179 GLN A CA 1
ATOM 1489 C C . GLN A 1 179 ? 3.742 2.233 3.871 1.00 94.75 179 GLN A C 1
ATOM 1491 O O . GLN A 1 179 ? 4.261 3.232 4.379 1.00 94.75 179 GLN A O 1
ATOM 1496 N N . ILE A 1 180 ? 3.907 1.012 4.363 1.00 93.56 180 ILE A N 1
ATOM 1497 C CA . ILE A 1 180 ? 4.777 0.702 5.500 1.00 93.56 180 ILE A CA 1
ATOM 1498 C C . ILE A 1 180 ? 6.105 0.112 5.054 1.00 93.56 180 ILE A C 1
ATOM 1500 O O . ILE A 1 180 ? 7.076 0.206 5.791 1.00 93.56 180 ILE A O 1
ATOM 1504 N N . ALA A 1 181 ? 6.145 -0.513 3.879 1.00 94.38 181 ALA A N 1
ATOM 1505 C CA . ALA A 1 181 ? 7.340 -1.165 3.385 1.00 94.38 181 ALA A CA 1
ATOM 1506 C C . ALA A 1 181 ? 7.323 -1.298 1.872 1.00 94.38 181 ALA A C 1
ATOM 1508 O O . ALA A 1 181 ? 6.274 -1.178 1.234 1.00 94.38 181 ALA A O 1
ATOM 1509 N N . GLY A 1 182 ? 8.478 -1.595 1.304 1.00 94.62 182 GLY A N 1
ATOM 1510 C CA . GLY A 1 182 ? 8.575 -1.908 -0.103 1.00 94.62 182 GLY A CA 1
ATOM 1511 C C . GLY A 1 182 ? 9.973 -2.307 -0.518 1.00 94.62 182 GLY A C 1
ATOM 1512 O O . GLY A 1 182 ? 10.948 -2.005 0.170 1.00 94.62 182 GLY A O 1
ATOM 1513 N N . ILE A 1 183 ? 10.033 -2.998 -1.641 1.00 94.50 183 ILE A N 1
ATOM 1514 C CA . ILE A 1 183 ? 11.247 -3.215 -2.410 1.00 94.50 183 ILE A CA 1
ATOM 1515 C C . ILE A 1 183 ? 10.928 -2.876 -3.856 1.00 94.50 183 ILE A C 1
ATOM 1517 O O . ILE A 1 183 ? 9.899 -3.309 -4.377 1.00 94.50 183 ILE A O 1
ATOM 1521 N N . GLU A 1 184 ? 11.798 -2.096 -4.470 1.00 95.25 184 GLU A N 1
ATOM 1522 C CA . GLU A 1 184 ? 11.691 -1.662 -5.852 1.00 95.25 184 GLU A CA 1
ATOM 1523 C C . GLU A 1 184 ? 13.040 -1.889 -6.512 1.00 95.25 184 GLU A C 1
ATOM 1525 O O . GLU A 1 184 ? 14.093 -1.658 -5.912 1.00 95.25 184 GLU A O 1
ATOM 1530 N N . PHE A 1 185 ? 12.995 -2.354 -7.747 1.00 95.00 185 PHE A N 1
ATOM 1531 C CA . PHE A 1 185 ? 14.152 -2.571 -8.587 1.00 95.00 185 PHE A CA 1
ATOM 1532 C C . PHE A 1 185 ? 13.901 -1.891 -9.922 1.00 95.00 185 PHE A C 1
ATOM 1534 O O . PHE A 1 185 ? 12.824 -2.037 -10.496 1.00 95.00 185 PHE A O 1
ATOM 1541 N N . SER A 1 186 ? 14.906 -1.195 -10.429 1.00 94.88 186 SER A N 1
ATOM 1542 C CA . SER A 1 186 ? 14.928 -0.669 -11.787 1.00 94.88 186 SER A CA 1
ATOM 1543 C C . SER A 1 186 ? 16.300 -0.893 -12.407 1.00 94.88 186 SER A C 1
ATOM 1545 O O . SER A 1 186 ? 17.314 -0.910 -11.705 1.00 94.88 186 SER A O 1
ATOM 1547 N N . ALA A 1 187 ? 16.338 -1.088 -13.718 1.00 93.75 187 ALA A N 1
ATOM 1548 C CA . ALA A 1 187 ? 17.574 -1.228 -14.465 1.00 93.75 187 ALA A CA 1
ATOM 1549 C C . ALA A 1 187 ? 17.450 -0.592 -15.846 1.00 93.75 187 ALA A C 1
ATOM 1551 O O . ALA A 1 187 ? 16.488 -0.844 -16.573 1.00 93.75 187 ALA A O 1
ATOM 1552 N N . ASP A 1 188 ? 18.461 0.195 -16.190 1.00 93.00 188 ASP A N 1
ATOM 1553 C CA . ASP A 1 188 ? 18.698 0.777 -17.503 1.00 93.00 188 ASP A CA 1
ATOM 1554 C C . ASP A 1 188 ? 20.202 0.700 -17.764 1.00 93.00 188 ASP A C 1
ATOM 1556 O O . ASP A 1 188 ? 20.973 1.479 -17.204 1.00 93.00 188 ASP A O 1
ATOM 1560 N N . ALA A 1 189 ? 20.643 -0.327 -18.495 1.00 89.12 189 ALA A N 1
ATOM 1561 C CA . ALA A 1 189 ? 22.060 -0.675 -18.574 1.00 89.12 189 ALA A CA 1
ATOM 1562 C C . ALA A 1 189 ? 22.923 0.535 -19.001 1.00 89.12 189 ALA A C 1
ATOM 1564 O O . ALA A 1 189 ? 22.574 1.211 -19.970 1.00 89.12 189 ALA A O 1
ATOM 1565 N N . PRO A 1 190 ? 24.066 0.793 -18.331 1.00 93.00 190 PRO A N 1
ATOM 1566 C CA . PRO A 1 190 ? 24.740 -0.041 -17.320 1.00 93.00 190 PRO A CA 1
ATOM 1567 C C . PRO A 1 190 ? 24.278 0.186 -15.865 1.00 93.00 190 PRO A C 1
ATOM 1569 O O . PRO A 1 190 ? 24.881 -0.350 -14.933 1.00 93.00 190 PRO A O 1
ATOM 1572 N N . VAL A 1 191 ? 23.227 0.979 -15.657 1.00 95.50 191 VAL A N 1
ATOM 1573 C CA . VAL A 1 191 ? 22.773 1.434 -14.342 1.00 95.50 191 VAL A CA 1
ATOM 1574 C C . VAL A 1 191 ? 21.668 0.534 -13.785 1.00 95.50 191 VAL A C 1
ATOM 1576 O O . VAL A 1 191 ? 20.754 0.099 -14.486 1.00 95.50 191 VAL A O 1
ATOM 1579 N N . THR A 1 192 ? 21.719 0.277 -12.482 1.00 95.81 192 THR A N 1
ATOM 1580 C CA . THR A 1 192 ? 20.628 -0.338 -11.716 1.00 95.81 192 THR A CA 1
ATOM 1581 C C . THR A 1 192 ? 20.331 0.497 -10.482 1.00 95.81 192 THR A C 1
ATOM 1583 O O . THR A 1 192 ? 21.238 1.084 -9.895 1.00 95.81 192 THR A O 1
ATOM 1586 N N . ALA A 1 193 ? 19.073 0.542 -10.058 1.00 95.88 193 ALA A N 1
ATOM 1587 C CA . ALA A 1 193 ? 18.687 1.162 -8.803 1.00 95.88 193 ALA A CA 1
ATOM 1588 C C . ALA A 1 193 ? 17.763 0.246 -8.000 1.00 95.88 193 ALA A C 1
ATOM 1590 O O . ALA A 1 193 ? 16.813 -0.336 -8.523 1.00 95.88 193 ALA A O 1
ATOM 1591 N N . GLU A 1 194 ? 18.045 0.143 -6.707 1.00 95.06 194 GLU A N 1
ATOM 1592 C CA . GLU A 1 194 ? 17.246 -0.578 -5.725 1.00 95.06 194 GLU A CA 1
ATOM 1593 C C . GLU A 1 194 ? 16.744 0.418 -4.676 1.00 95.06 194 GLU A C 1
ATOM 1595 O O . GLU A 1 194 ? 17.536 1.153 -4.076 1.00 95.06 194 GLU A O 1
ATOM 1600 N N . THR A 1 195 ? 15.438 0.414 -4.419 1.00 94.44 195 THR A N 1
ATOM 1601 C CA . THR A 1 195 ? 14.835 1.179 -3.324 1.00 94.44 195 THR A CA 1
ATOM 1602 C C . THR A 1 195 ? 14.213 0.229 -2.313 1.00 94.44 195 THR A C 1
ATOM 1604 O O . THR A 1 195 ? 13.466 -0.679 -2.667 1.00 94.44 195 THR A O 1
ATOM 1607 N N . PHE A 1 196 ? 14.494 0.451 -1.030 1.00 93.94 196 PHE A N 1
ATOM 1608 C CA . PHE A 1 196 ? 13.907 -0.302 0.074 1.00 93.94 196 PHE A CA 1
ATOM 1609 C C . PHE A 1 196 ? 13.213 0.649 1.033 1.00 93.94 196 PHE A C 1
ATOM 1611 O O . PHE A 1 196 ? 13.815 1.607 1.516 1.00 93.94 196 PHE A O 1
ATOM 1618 N N . VAL A 1 197 ? 11.971 0.346 1.385 1.00 93.94 197 VAL A N 1
ATOM 1619 C CA . VAL A 1 197 ? 11.257 1.012 2.473 1.00 93.94 197 VAL A CA 1
ATOM 1620 C C . VAL A 1 197 ? 11.076 0.006 3.597 1.00 93.94 197 VAL A C 1
ATOM 1622 O O . VAL A 1 197 ? 10.474 -1.049 3.407 1.00 93.94 197 VAL A O 1
ATOM 1625 N N . LEU A 1 198 ? 11.594 0.343 4.776 1.00 93.88 198 LEU A N 1
ATOM 1626 C CA . LEU A 1 198 ? 11.450 -0.446 5.994 1.00 93.88 198 LEU A CA 1
ATOM 1627 C C . LEU A 1 198 ? 10.631 0.331 7.019 1.00 93.88 198 LEU A C 1
ATOM 1629 O O . LEU A 1 198 ? 10.997 1.449 7.387 1.00 93.88 198 LEU A O 1
ATOM 1633 N N . GLY A 1 199 ? 9.546 -0.271 7.488 1.00 92.38 199 GLY A N 1
ATOM 1634 C CA . GLY A 1 199 ? 8.629 0.288 8.466 1.00 92.38 199 GLY A CA 1
ATOM 1635 C C . GLY A 1 199 ? 8.614 -0.495 9.769 1.00 92.38 199 GLY A C 1
ATOM 1636 O O . GLY A 1 199 ? 8.591 -1.726 9.778 1.00 92.38 199 GLY A O 1
ATOM 1637 N N . THR A 1 200 ? 8.544 0.243 10.872 1.00 92.19 200 THR A N 1
ATOM 1638 C CA . THR A 1 200 ? 8.226 -0.292 12.194 1.00 92.19 200 THR A CA 1
ATOM 1639 C C . THR A 1 200 ? 6.984 0.400 12.732 1.00 92.19 200 THR A C 1
ATOM 1641 O O . THR A 1 200 ? 6.993 1.621 12.907 1.00 92.19 200 THR A O 1
ATOM 1644 N N . LEU A 1 201 ? 5.928 -0.366 13.010 1.00 90.69 201 LEU A N 1
ATOM 1645 C CA . LEU A 1 201 ? 4.747 0.128 13.721 1.00 90.69 201 LEU A CA 1
ATOM 1646 C C . LEU A 1 201 ? 4.906 -0.170 15.215 1.00 90.69 201 LEU A C 1
ATOM 1648 O O . LEU A 1 201 ? 5.168 -1.306 15.604 1.00 90.69 201 LEU A O 1
ATOM 1652 N N . THR A 1 202 ? 4.807 0.856 16.056 1.00 90.19 202 THR A N 1
ATOM 1653 C CA . THR A 1 202 ? 4.925 0.722 17.514 1.00 90.19 202 THR A CA 1
ATOM 1654 C C . THR A 1 202 ? 3.564 0.515 18.175 1.00 90.19 202 THR A C 1
ATOM 1656 O O . THR A 1 202 ? 2.518 0.825 17.607 1.00 90.19 202 THR A O 1
ATOM 1659 N N . GLU A 1 203 ? 3.574 0.068 19.433 1.00 85.81 203 GLU A N 1
ATOM 1660 C CA 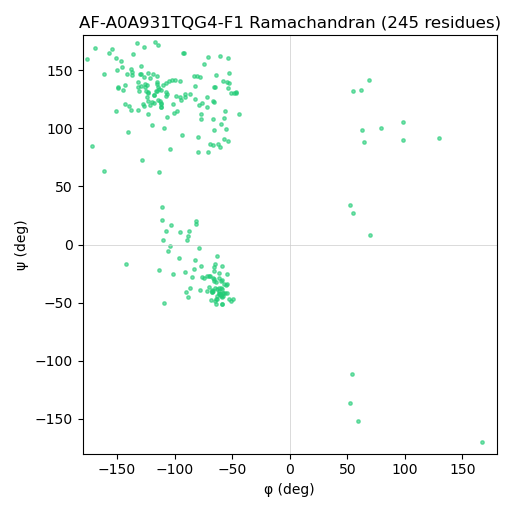. GLU A 1 203 ? 2.365 -0.042 20.265 1.00 85.81 203 GLU A CA 1
ATOM 1661 C C . GLU A 1 203 ? 1.670 1.305 20.500 1.00 85.81 203 GLU A C 1
ATOM 1663 O O . GLU A 1 203 ? 0.452 1.371 20.616 1.00 85.81 203 GLU A O 1
ATOM 1668 N N . SER A 1 204 ? 2.440 2.395 20.491 1.00 87.06 204 SER A N 1
ATOM 1669 C CA . SER A 1 204 ? 1.952 3.779 20.543 1.00 87.06 204 SER A CA 1
ATOM 1670 C C . SER A 1 204 ? 1.490 4.323 19.185 1.00 87.06 204 SER A C 1
ATOM 1672 O O . SER A 1 204 ? 1.501 5.532 18.970 1.00 87.06 204 SER A O 1
ATOM 1674 N N . LEU A 1 205 ? 1.174 3.436 18.237 1.00 88.88 205 LEU A N 1
ATOM 1675 C CA . LEU A 1 205 ? 0.697 3.763 16.890 1.00 88.88 205 LEU A CA 1
ATOM 1676 C C . LEU A 1 205 ? 1.604 4.759 16.141 1.00 88.88 205 LEU A C 1
ATOM 1678 O O . LEU A 1 205 ? 1.148 5.591 15.349 1.00 88.88 205 LEU A O 1
ATOM 1682 N N . GLN A 1 206 ? 2.914 4.684 16.381 1.00 91.12 206 GLN A N 1
ATOM 1683 C CA . GLN A 1 206 ? 3.905 5.435 15.619 1.00 91.12 206 GLN A CA 1
ATOM 1684 C C . GLN A 1 206 ? 4.442 4.541 14.511 1.00 91.12 206 GLN A C 1
ATOM 1686 O O . GLN A 1 206 ? 4.916 3.439 14.772 1.00 91.12 206 GLN A O 1
ATOM 1691 N N . LEU A 1 207 ? 4.388 5.034 13.278 1.00 91.69 207 LEU A N 1
ATOM 1692 C CA . LEU A 1 207 ? 5.019 4.393 12.135 1.00 91.69 207 LEU A CA 1
ATOM 1693 C C . LEU A 1 207 ? 6.365 5.076 11.885 1.00 91.69 207 LEU A C 1
ATOM 1695 O O . LEU A 1 207 ? 6.429 6.263 11.565 1.00 91.69 207 LEU A O 1
ATOM 1699 N N . LEU A 1 208 ? 7.447 4.329 12.062 1.00 93.00 208 LEU A N 1
ATOM 1700 C CA . LEU A 1 208 ? 8.806 4.767 11.763 1.00 93.00 208 LEU A CA 1
ATOM 1701 C C . LEU A 1 208 ? 9.212 4.153 10.428 1.00 93.00 208 LEU A C 1
ATOM 1703 O O . LEU A 1 208 ? 9.221 2.931 10.323 1.00 93.00 208 LEU A O 1
ATOM 1707 N N . ARG A 1 209 ? 9.549 4.969 9.427 1.00 92.94 209 ARG A N 1
ATOM 1708 C CA . ARG A 1 209 ? 9.990 4.492 8.110 1.00 92.94 209 ARG A CA 1
ATOM 1709 C C . ARG A 1 209 ? 11.431 4.882 7.835 1.00 92.94 209 ARG A C 1
ATOM 1711 O O . ARG A 1 209 ? 11.882 5.960 8.226 1.00 92.94 209 ARG A O 1
ATOM 1718 N N . LYS A 1 210 ? 12.143 4.007 7.138 1.00 93.81 210 LYS A N 1
ATOM 1719 C CA . LYS A 1 210 ? 13.461 4.267 6.566 1.00 93.81 210 LYS A CA 1
ATOM 1720 C C . LYS A 1 210 ? 13.411 3.906 5.087 1.00 93.81 210 LYS A C 1
ATOM 1722 O O . LYS A 1 210 ? 13.097 2.762 4.771 1.00 93.81 210 LYS A O 1
ATOM 1727 N N . LYS A 1 211 ? 13.697 4.868 4.213 1.00 93.38 211 LYS A N 1
ATOM 1728 C CA . LYS A 1 211 ? 13.864 4.664 2.770 1.00 93.38 211 LYS A CA 1
ATOM 1729 C C . LYS A 1 211 ? 15.358 4.589 2.487 1.00 93.38 211 LYS A C 1
ATOM 1731 O O . LYS A 1 211 ? 16.091 5.472 2.923 1.00 93.38 211 LYS A O 1
ATOM 1736 N N . TYR A 1 212 ? 15.789 3.546 1.801 1.00 94.31 212 TYR A N 1
ATOM 1737 C CA . TYR A 1 212 ? 17.147 3.357 1.315 1.00 94.31 212 TYR A CA 1
ATOM 1738 C C . TYR A 1 212 ? 17.094 3.356 -0.202 1.00 94.31 212 TYR A C 1
ATOM 1740 O O . TYR A 1 212 ? 16.252 2.663 -0.763 1.00 94.31 212 TYR A O 1
ATOM 1748 N N . VAL A 1 213 ? 17.979 4.108 -0.841 1.00 94.50 213 VAL A N 1
ATOM 1749 C CA . VAL A 1 213 ? 18.139 4.117 -2.297 1.00 94.50 213 VAL A CA 1
ATOM 1750 C C . VAL A 1 213 ? 19.582 3.756 -2.587 1.00 94.50 213 VAL A C 1
ATOM 1752 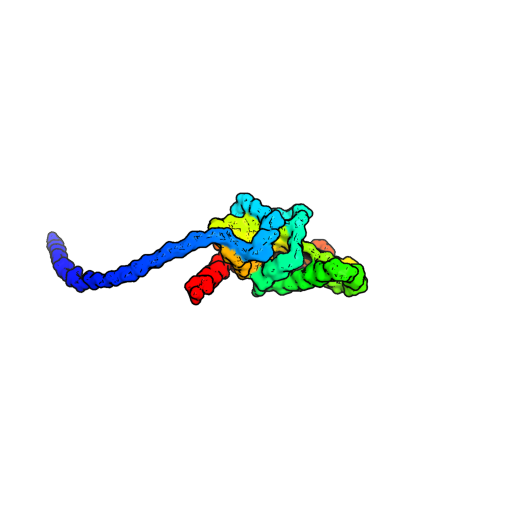O O . VAL A 1 213 ? 20.493 4.305 -1.964 1.00 94.50 213 VAL A O 1
ATOM 1755 N N . LYS A 1 214 ? 19.790 2.808 -3.492 1.00 95.19 214 LYS A N 1
ATOM 1756 C CA . LYS A 1 214 ? 21.110 2.361 -3.921 1.00 95.19 214 LYS A CA 1
ATOM 1757 C C . LYS A 1 214 ? 21.138 2.333 -5.438 1.00 95.19 214 LYS A C 1
ATOM 1759 O O . LY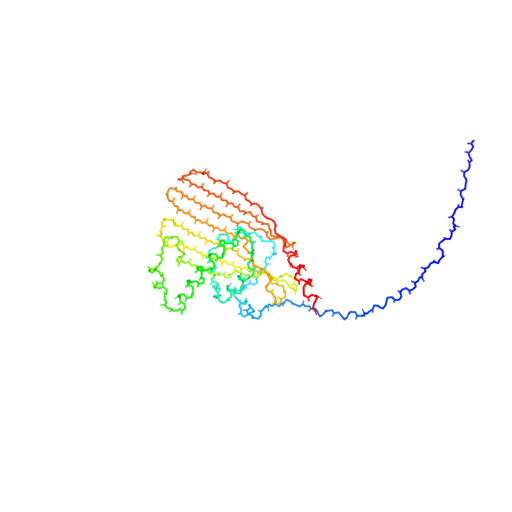S A 1 214 ? 20.436 1.519 -6.027 1.00 95.19 214 LYS A O 1
ATOM 1764 N N . VAL A 1 215 ? 21.969 3.171 -6.043 1.00 94.75 215 VAL A N 1
ATOM 1765 C CA . VAL A 1 215 ? 22.214 3.174 -7.488 1.00 94.75 215 VAL A CA 1
ATOM 1766 C C . VAL A 1 215 ? 23.599 2.600 -7.739 1.00 94.75 215 VAL A C 1
ATOM 1768 O O . VAL A 1 215 ? 24.567 2.978 -7.071 1.00 94.75 215 VAL A O 1
ATOM 1771 N N . LYS A 1 216 ? 23.685 1.658 -8.672 1.00 95.00 216 LYS A N 1
ATOM 1772 C CA . LYS A 1 216 ? 24.932 1.045 -9.114 1.00 95.00 216 LYS A CA 1
ATOM 1773 C C . LYS A 1 216 ? 25.113 1.272 -10.602 1.00 95.00 216 LYS A C 1
ATOM 1775 O O . LYS A 1 216 ? 24.143 1.172 -11.348 1.00 95.00 216 LYS A O 1
ATOM 1780 N N . GLU A 1 217 ? 26.346 1.483 -11.014 1.00 93.31 217 GLU A N 1
ATOM 1781 C CA . GLU A 1 217 ? 26.781 1.319 -12.395 1.00 93.31 217 GLU A CA 1
ATOM 1782 C C . GLU A 1 217 ? 27.717 0.113 -12.410 1.00 93.31 217 GLU A C 1
ATOM 1784 O O . GLU A 1 217 ? 28.679 0.067 -11.644 1.00 93.31 217 GLU A O 1
ATOM 1789 N N . GLU A 1 218 ? 27.370 -0.912 -13.189 1.00 88.25 218 GLU A N 1
ATOM 1790 C CA . GLU A 1 218 ? 28.018 -2.227 -13.103 1.00 88.25 218 GLU A CA 1
ATOM 1791 C C . GLU A 1 218 ? 27.981 -2.792 -11.660 1.00 88.25 218 GLU A C 1
ATOM 1793 O O . GLU A 1 218 ? 26.910 -3.129 -11.145 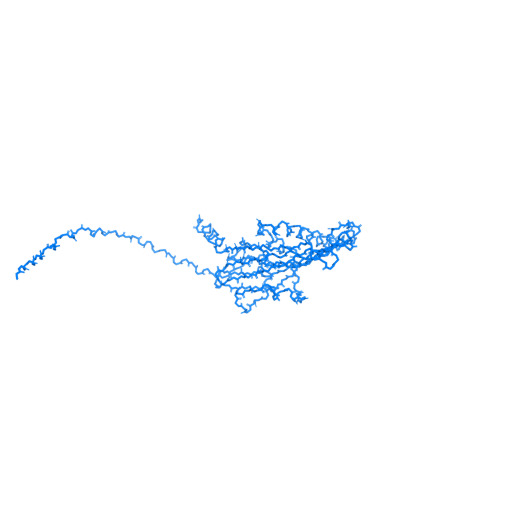1.00 88.25 218 GLU A O 1
ATOM 1798 N N . GLU A 1 219 ? 29.133 -2.886 -10.988 1.00 87.44 219 GLU A N 1
ATOM 1799 C CA . GLU A 1 219 ? 29.262 -3.345 -9.597 1.00 87.44 219 GLU A CA 1
ATOM 1800 C C . GLU A 1 219 ? 29.549 -2.204 -8.603 1.00 87.44 219 GLU A C 1
ATOM 1802 O O . GLU A 1 219 ? 29.534 -2.419 -7.384 1.00 87.44 219 GLU A O 1
ATOM 1807 N N . GLU A 1 220 ? 29.766 -0.982 -9.092 1.00 88.94 220 GLU A N 1
ATOM 1808 C CA . GLU A 1 220 ? 30.140 0.166 -8.271 1.00 88.94 220 GLU A CA 1
ATOM 1809 C C . GLU A 1 220 ? 28.905 0.935 -7.799 1.00 88.94 220 GLU A C 1
ATOM 1811 O O . GLU A 1 220 ? 28.027 1.300 -8.577 1.00 88.94 220 GLU A O 1
ATOM 1816 N N . ILE A 1 221 ? 28.822 1.198 -6.491 1.00 90.88 221 ILE A N 1
ATOM 1817 C CA . ILE A 1 221 ? 27.762 2.039 -5.927 1.00 90.88 221 ILE A CA 1
ATOM 1818 C C . ILE A 1 221 ? 28.108 3.495 -6.227 1.00 90.88 221 ILE A C 1
ATOM 1820 O O . ILE A 1 221 ? 29.000 4.057 -5.593 1.00 90.88 221 ILE A O 1
ATOM 1824 N N . ILE A 1 222 ? 27.365 4.102 -7.147 1.00 92.31 222 ILE A N 1
ATOM 1825 C CA . ILE A 1 222 ? 27.537 5.508 -7.525 1.00 92.31 222 ILE A CA 1
ATOM 1826 C C . ILE A 1 222 ? 26.655 6.445 -6.693 1.00 92.31 222 ILE A C 1
ATOM 1828 O O . ILE A 1 222 ? 27.000 7.608 -6.496 1.00 92.31 222 ILE A O 1
ATOM 1832 N N . GLU A 1 223 ? 25.554 5.933 -6.131 1.00 89.31 223 GLU A N 1
ATOM 1833 C CA . GLU A 1 223 ? 24.685 6.696 -5.236 1.00 89.31 223 GLU A CA 1
ATOM 1834 C C . GLU A 1 223 ? 24.141 5.826 -4.099 1.00 89.31 223 GLU A C 1
ATOM 1836 O O . GLU A 1 223 ? 23.704 4.688 -4.297 1.00 89.31 223 GLU A O 1
ATOM 1841 N N . TYR A 1 224 ? 24.137 6.387 -2.889 1.00 91.31 224 TYR A N 1
ATOM 1842 C CA . TYR A 1 224 ? 23.484 5.795 -1.731 1.00 91.31 224 TYR A CA 1
ATOM 1843 C C . TYR A 1 224 ? 22.782 6.872 -0.904 1.00 91.31 224 TYR A C 1
ATOM 1845 O O . TYR A 1 224 ? 23.418 7.782 -0.368 1.00 91.31 224 TYR A O 1
ATOM 1853 N N . GLY A 1 225 ? 21.467 6.734 -0.765 1.00 91.00 225 GLY A N 1
ATOM 1854 C CA . GLY A 1 225 ? 20.611 7.629 0.003 1.00 91.00 225 GLY A CA 1
ATOM 1855 C C . GLY A 1 225 ? 19.922 6.905 1.154 1.00 91.00 225 GLY A C 1
ATOM 1856 O O . GLY A 1 225 ? 19.558 5.732 1.045 1.00 91.00 225 GLY A O 1
ATOM 1857 N N . MET A 1 226 ? 19.710 7.611 2.267 1.00 92.75 226 MET A N 1
ATOM 1858 C CA . MET A 1 226 ? 18.866 7.122 3.354 1.00 92.75 226 MET A CA 1
ATOM 1859 C C . MET A 1 226 ? 18.060 8.253 3.985 1.00 92.75 226 MET A C 1
ATOM 1861 O O . MET A 1 226 ? 18.621 9.195 4.547 1.00 92.75 226 MET A O 1
ATOM 1865 N N . THR A 1 227 ? 16.740 8.105 3.948 1.00 91.44 227 THR A N 1
ATOM 1866 C CA . THR A 1 227 ? 15.785 9.051 4.533 1.00 91.44 227 THR A CA 1
ATOM 1867 C C . THR A 1 227 ? 15.035 8.371 5.669 1.00 91.44 227 THR A C 1
ATOM 1869 O O . THR A 1 227 ? 14.639 7.208 5.563 1.00 91.44 227 THR A O 1
ATOM 1872 N N . LYS A 1 228 ? 14.830 9.085 6.781 1.00 91.31 228 LYS A N 1
ATOM 1873 C CA . LYS A 1 228 ? 14.031 8.610 7.920 1.00 91.31 228 LYS A CA 1
ATOM 1874 C C . LYS A 1 228 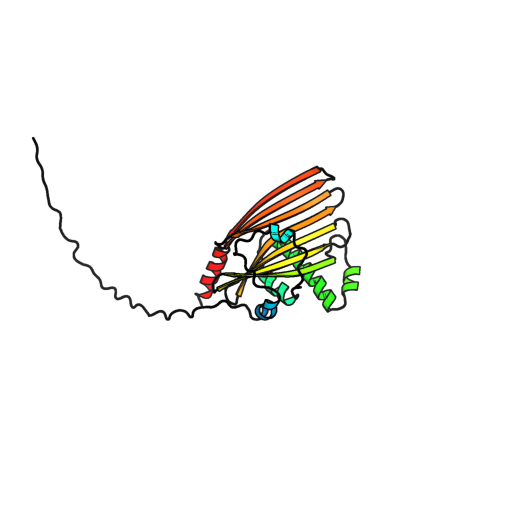? 12.796 9.469 8.073 1.00 91.31 228 LYS A C 1
ATOM 1876 O O . LYS A 1 228 ? 12.890 10.691 8.106 1.00 91.31 228 LYS A O 1
ATOM 1881 N N . GLU A 1 229 ? 11.669 8.819 8.295 1.00 89.06 229 GLU A N 1
ATOM 1882 C CA . GLU A 1 229 ? 10.407 9.490 8.549 1.00 89.06 229 GLU A CA 1
ATOM 1883 C C . GLU A 1 229 ? 9.729 8.930 9.791 1.00 89.06 229 GLU A C 1
ATOM 1885 O O . GLU A 1 229 ? 9.812 7.740 10.105 1.00 89.06 229 GLU A O 1
ATOM 1890 N N . LYS A 1 230 ? 9.018 9.808 10.496 1.00 90.06 230 LYS A N 1
ATOM 1891 C CA . LYS A 1 230 ? 8.216 9.450 11.661 1.00 90.06 230 LYS A CA 1
ATOM 1892 C C . LYS A 1 230 ? 6.794 9.951 11.480 1.00 90.06 230 LYS A C 1
ATOM 1894 O O . LYS A 1 230 ? 6.551 11.153 11.420 1.00 90.06 230 LYS A O 1
ATOM 1899 N N . TRP A 1 231 ? 5.862 9.012 11.476 1.00 83.81 231 TRP A N 1
ATOM 1900 C CA . TRP A 1 231 ? 4.436 9.249 11.342 1.00 83.81 231 TRP A CA 1
ATOM 1901 C C . TRP A 1 231 ? 3.735 8.916 12.648 1.00 83.81 231 TRP A C 1
ATOM 1903 O O . TRP A 1 231 ? 3.978 7.882 13.266 1.00 83.81 231 TRP A O 1
ATOM 1913 N N . ASN A 1 232 ? 2.861 9.816 13.085 1.00 85.88 232 ASN A N 1
ATOM 1914 C CA . ASN A 1 232 ? 2.084 9.634 14.299 1.00 85.88 232 ASN A CA 1
ATOM 1915 C C . ASN A 1 232 ? 0.622 9.381 13.910 1.00 85.88 232 ASN A C 1
ATOM 1917 O O . ASN A 1 232 ? -0.098 10.324 13.569 1.00 85.88 232 ASN A O 1
ATOM 1921 N N . LEU A 1 233 ? 0.207 8.110 13.923 1.00 82.69 233 LEU A N 1
ATOM 1922 C CA . LEU A 1 233 ? -1.154 7.726 13.545 1.00 82.69 233 LEU A CA 1
ATOM 1923 C C . LEU A 1 233 ? -2.169 8.147 14.616 1.00 82.69 233 LEU A C 1
ATOM 1925 O O . LEU A 1 233 ? -3.299 8.476 14.258 1.00 82.69 233 LEU A O 1
ATOM 1929 N N . ASP A 1 234 ? -1.760 8.264 15.887 1.00 81.50 234 ASP A N 1
ATOM 1930 C CA . ASP A 1 234 ? -2.621 8.783 16.960 1.00 81.50 234 ASP A CA 1
ATOM 1931 C C . ASP A 1 234 ? -3.110 10.199 16.671 1.00 81.50 234 ASP A C 1
ATOM 1933 O O . ASP A 1 234 ? -4.269 10.512 16.932 1.00 81.50 234 ASP A O 1
ATOM 1937 N N . LYS A 1 235 ? -2.269 11.068 16.094 1.00 81.19 235 LYS A N 1
ATOM 1938 C CA . LYS A 1 235 ? -2.702 12.427 15.725 1.00 81.19 235 LYS A CA 1
ATOM 1939 C C . LYS A 1 235 ? -3.844 12.399 14.709 1.00 81.19 235 LYS A C 1
ATOM 1941 O O . LYS A 1 235 ? -4.804 13.150 14.862 1.00 81.19 235 LYS A O 1
ATOM 1946 N N . LYS A 1 236 ? -3.768 11.519 13.703 1.00 78.62 236 LYS A N 1
ATOM 1947 C CA . LYS A 1 236 ? -4.859 11.341 12.731 1.00 78.62 236 LYS A CA 1
ATOM 1948 C C . LYS A 1 236 ? -6.100 10.737 13.379 1.00 78.62 236 LYS A C 1
ATOM 1950 O O . LYS A 1 236 ? -7.207 11.186 13.102 1.00 78.62 236 LYS A O 1
ATOM 1955 N N . LEU A 1 237 ? -5.913 9.761 14.266 1.00 81.12 237 LEU A N 1
ATOM 1956 C CA . LEU A 1 237 ? -7.003 9.141 15.010 1.00 81.12 237 LEU A CA 1
ATOM 1957 C C . LEU A 1 237 ? -7.732 10.161 15.896 1.00 81.12 237 LEU A C 1
ATOM 1959 O O . LEU A 1 237 ? -8.956 10.169 15.949 1.00 81.12 237 LEU A O 1
ATOM 1963 N N . ASN A 1 238 ? -6.993 11.035 16.580 1.00 81.31 238 ASN A N 1
ATOM 1964 C CA . ASN A 1 238 ? -7.558 12.058 17.457 1.00 81.31 238 ASN A CA 1
ATOM 1965 C C . ASN A 1 238 ? -8.340 13.113 16.672 1.00 81.31 238 ASN A C 1
ATOM 1967 O O . ASN A 1 238 ? -9.450 13.444 17.074 1.00 81.31 238 ASN A O 1
ATOM 1971 N N . TRP A 1 239 ? -7.829 13.548 15.518 1.00 79.69 239 TRP A N 1
ATOM 1972 C CA . TRP A 1 239 ? -8.580 14.423 14.616 1.00 79.69 239 TRP A CA 1
ATOM 1973 C C . TRP A 1 239 ? -9.911 13.786 14.173 1.00 79.69 239 TRP A C 1
ATOM 1975 O O . TRP A 1 239 ? -10.954 14.437 14.186 1.00 79.69 239 TRP A O 1
ATOM 1985 N N . GLU A 1 240 ? -9.912 12.487 13.853 1.00 80.31 240 GLU A N 1
ATOM 1986 C CA . GLU A 1 240 ? -11.147 11.780 13.492 1.00 80.31 240 GLU A CA 1
ATOM 1987 C C . GLU A 1 240 ? -12.109 11.651 14.689 1.00 80.31 240 GLU A C 1
ATOM 1989 O O . GLU A 1 240 ? -13.317 11.832 14.532 1.00 80.31 240 GLU A O 1
ATOM 1994 N N . LYS A 1 241 ? -11.595 11.398 15.904 1.00 79.44 241 LYS A N 1
ATOM 1995 C CA . LYS A 1 241 ? -12.403 11.366 17.141 1.00 79.44 241 LYS A CA 1
ATOM 1996 C C . LYS A 1 241 ? -13.100 12.700 17.402 1.00 79.44 241 LYS A C 1
ATOM 1998 O O . LYS A 1 241 ? -14.271 12.703 17.776 1.00 79.44 241 LYS A O 1
ATOM 2003 N N . GLU A 1 242 ? -12.399 13.815 17.219 1.00 82.50 242 GLU A N 1
ATOM 2004 C CA . GLU A 1 242 ? -12.957 15.160 17.400 1.00 82.50 242 GLU A CA 1
ATOM 2005 C C . GLU A 1 242 ? -14.090 15.426 16.399 1.00 82.50 242 GLU A C 1
ATOM 2007 O O . GLU A 1 242 ? -15.176 15.850 16.795 1.00 82.50 242 GLU A O 1
ATOM 2012 N N . ASN A 1 243 ? -13.899 15.060 15.128 1.00 77.00 243 ASN A N 1
ATOM 2013 C CA . ASN A 1 243 ? -14.922 15.222 14.088 1.00 77.00 243 ASN A CA 1
ATOM 2014 C C . ASN A 1 243 ? -16.132 14.292 14.249 1.00 77.00 243 ASN A C 1
ATOM 2016 O O . ASN A 1 243 ? -17.227 14.614 13.785 1.00 77.00 243 ASN A O 1
ATOM 2020 N N . LEU A 1 244 ? -15.948 13.133 14.882 1.00 72.44 244 LEU A N 1
ATOM 2021 C CA . LEU A 1 244 ? -17.029 12.196 15.187 1.00 72.44 244 LEU A CA 1
ATOM 2022 C C . LEU A 1 244 ? -17.897 12.642 16.368 1.00 72.44 244 LEU A C 1
ATOM 2024 O O . LEU A 1 244 ? -19.063 12.268 16.410 1.00 72.44 244 LEU A O 1
ATOM 2028 N N . ASN A 1 245 ? -17.338 13.402 17.314 1.00 66.62 245 ASN A N 1
ATOM 2029 C CA . ASN A 1 245 ? -18.043 13.867 18.514 1.00 66.62 245 ASN A CA 1
ATOM 2030 C C . ASN A 1 245 ? -18.619 15.290 18.372 1.00 66.62 245 ASN A C 1
ATOM 2032 O O . ASN A 1 245 ? -19.372 15.725 19.238 1.00 66.62 245 ASN A O 1
ATOM 2036 N N . GLY A 1 246 ? -18.243 16.027 17.320 1.00 56.84 246 GLY A N 1
ATOM 2037 C CA . GLY A 1 246 ? -18.758 17.366 17.000 1.00 56.84 246 GLY A CA 1
ATOM 2038 C C . GLY A 1 246 ? -20.030 17.383 16.138 1.00 56.84 246 GLY A C 1
ATOM 2039 O O . GLY A 1 246 ? -20.386 18.436 15.611 1.00 56.84 246 GLY A O 1
ATOM 2040 N N . LYS A 1 247 ? -20.681 16.230 15.960 1.00 46.59 247 LYS A N 1
ATOM 2041 C CA . LYS A 1 247 ? -21.994 16.055 15.325 1.00 46.59 247 LYS A CA 1
ATOM 2042 C C . LYS A 1 247 ? -22.939 15.386 16.309 1.00 46.59 247 LYS A C 1
ATOM 2044 O O . LYS A 1 247 ? -24.142 15.702 16.230 1.00 46.59 247 LYS A O 1
#